Protein AF-A0A5B1BFL7-F1 (afdb_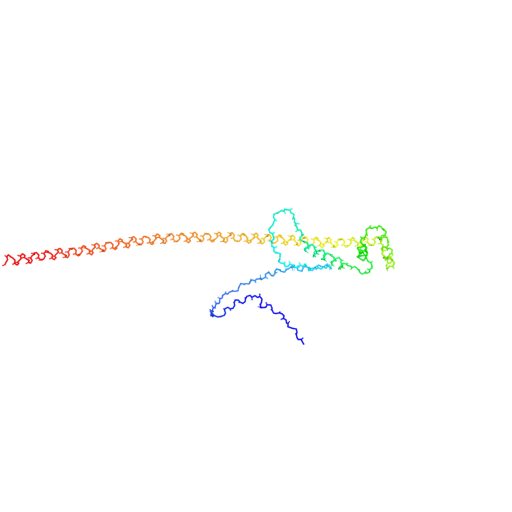monomer)

Sequence (240 aa):
MGKEKFNWKGLFINDENDNEDTSKEVVPKKTTENTTSFPKTKVTSKFPTSAPITSKANIPTSTGNKLHVSSNVLNTIIEMYEAGFESLNQPGYDFYEFFKAIKAVGSNEPTVYKMALTMAQSVDSKVTKSALLSQADYYIKEIEKVHKQYSKQGNSKKISIEESQKNSKQNLITEISALEKQLMEIQNQISLKKNELHSLDTNISSELSEIEQKIAANDTARSKILETIVTVVNGIKNNL

Solvent-accessible surface area (backbone atoms only — not comparable to full-atom values): 14886 Å² total; per-residue (Å²): 138,83,83,85,76,88,72,75,80,79,78,54,86,80,85,72,84,81,84,87,84,88,85,83,91,84,82,92,76,88,76,81,78,79,73,90,63,82,81,84,74,93,66,99,58,67,44,78,82,74,77,86,83,77,76,88,78,85,83,78,89,77,91,69,101,62,91,77,78,52,66,68,62,50,51,54,50,50,52,51,52,52,55,22,56,59,49,64,59,65,94,72,88,46,40,63,60,53,47,51,57,44,60,72,70,68,57,90,50,72,65,55,58,52,51,52,48,55,54,44,31,74,77,38,76,81,53,39,74,69,53,37,50,56,42,44,53,51,53,52,50,53,53,52,51,51,49,53,49,52,52,50,52,51,50,52,51,50,51,53,51,54,51,52,50,50,52,52,52,52,51,51,54,51,52,50,56,52,51,54,51,52,50,52,52,51,52,50,52,53,52,52,52,52,53,52,51,53,52,48,54,53,50,52,53,50,55,50,52,53,50,52,50,52,51,55,50,49,55,52,52,52,49,54,50,51,52,50,49,52,51,53,54,51,51,48,73,75,76,111

Radius of gyration: 46.82 Å; Cα contacts (8 Å, |Δi|>4): 58; chains: 1; bounding box: 100×48×146 Å

Structure (mmCIF, N/CA/C/O backbone):
data_AF-A0A5B1BFL7-F1
#
_entry.id   AF-A0A5B1BFL7-F1
#
loop_
_atom_site.group_PDB
_atom_site.id
_atom_site.type_symbol
_atom_site.label_atom_id
_atom_site.label_alt_id
_atom_site.label_comp_id
_atom_site.label_asym_id
_atom_site.label_entity_id
_atom_site.label_seq_id
_atom_site.pdbx_PDB_ins_code
_atom_site.Cartn_x
_atom_site.Cartn_y
_atom_site.Cartn_z
_atom_site.occupancy
_atom_site.B_iso_or_equiv
_atom_site.auth_seq_id
_atom_site.auth_comp_id
_atom_site.auth_asym_id
_atom_site.auth_atom_id
_atom_site.pdbx_PDB_model_num
ATOM 1 N N . MET A 1 1 ? -5.080 -39.667 -25.333 1.00 41.22 1 MET A N 1
ATOM 2 C CA . MET A 1 1 ? -4.530 -39.096 -24.084 1.00 41.22 1 MET A CA 1
ATOM 3 C C . MET A 1 1 ? -5.073 -37.683 -23.923 1.00 41.22 1 MET A C 1
ATOM 5 O O . MET A 1 1 ? -4.662 -36.790 -24.654 1.00 41.22 1 MET A O 1
ATOM 9 N N . GLY A 1 2 ? -6.097 -37.523 -23.082 1.00 42.41 2 GLY A N 1
ATOM 10 C CA . GLY A 1 2 ? -6.770 -36.245 -22.835 1.00 42.41 2 GLY A CA 1
ATOM 11 C C . GLY A 1 2 ? -5.973 -35.378 -21.862 1.00 42.41 2 GLY A C 1
ATOM 12 O O . GLY A 1 2 ? -5.385 -35.890 -20.917 1.00 42.41 2 GLY A O 1
ATOM 13 N N . LYS A 1 3 ? -5.927 -34.072 -22.131 1.00 46.44 3 LYS A N 1
ATOM 14 C CA . LYS A 1 3 ? -5.277 -33.067 -21.284 1.00 46.44 3 LYS A CA 1
ATOM 15 C C . LYS A 1 3 ? -6.195 -32.748 -20.105 1.00 46.44 3 LYS A C 1
ATOM 17 O O . LYS A 1 3 ? -7.215 -32.085 -20.296 1.00 46.44 3 LYS A O 1
ATOM 22 N N . GLU A 1 4 ? -5.838 -33.200 -18.911 1.00 53.91 4 GLU A N 1
ATOM 23 C CA . GLU A 1 4 ? -6.486 -32.747 -17.683 1.00 53.91 4 GLU A CA 1
ATOM 24 C C . GLU A 1 4 ? -6.121 -31.280 -17.426 1.00 53.91 4 GLU A C 1
ATOM 26 O O . GLU A 1 4 ? -4.954 -30.884 -17.431 1.00 53.91 4 GLU A O 1
ATOM 31 N N . LYS A 1 5 ? -7.152 -30.443 -17.281 1.00 55.34 5 LYS A N 1
ATOM 32 C CA . LYS A 1 5 ? -7.024 -29.025 -16.949 1.00 55.34 5 LYS A CA 1
ATOM 33 C C . LYS A 1 5 ? -6.903 -28.909 -15.433 1.00 55.34 5 LYS A C 1
ATOM 35 O O . LYS A 1 5 ? -7.810 -29.307 -14.710 1.00 55.34 5 LYS A O 1
ATOM 40 N N . PHE A 1 6 ? -5.791 -28.345 -14.978 1.00 53.72 6 PHE A N 1
ATOM 41 C CA . PHE A 1 6 ? -5.523 -28.056 -13.573 1.00 53.72 6 PHE A CA 1
ATOM 42 C C . PHE A 1 6 ? -6.634 -27.169 -12.971 1.00 53.72 6 PHE A C 1
ATOM 44 O O . PHE A 1 6 ? -6.915 -26.085 -13.489 1.00 53.72 6 PHE A O 1
ATOM 51 N N . ASN A 1 7 ? -7.289 -27.648 -11.907 1.00 57.38 7 ASN A N 1
ATOM 52 C CA . ASN A 1 7 ? -8.429 -27.004 -11.250 1.00 57.38 7 ASN A CA 1
ATOM 53 C C . ASN A 1 7 ? -7.963 -26.180 -10.037 1.00 57.38 7 ASN A C 1
ATOM 55 O O . ASN A 1 7 ? -7.448 -26.724 -9.066 1.00 57.38 7 ASN A O 1
ATOM 59 N N . TRP A 1 8 ? -8.176 -24.863 -10.088 1.00 43.78 8 TRP A N 1
ATOM 60 C CA . TRP A 1 8 ? -7.731 -23.904 -9.069 1.00 43.78 8 TRP A CA 1
ATOM 61 C C . TRP A 1 8 ? -8.662 -23.821 -7.846 1.00 43.78 8 TRP A C 1
ATOM 63 O O . TRP A 1 8 ? -8.318 -23.155 -6.873 1.00 43.78 8 TRP A O 1
ATOM 73 N N . LYS A 1 9 ? -9.821 -24.497 -7.858 1.00 52.00 9 LYS A N 1
ATOM 74 C CA . LYS A 1 9 ? -10.756 -24.501 -6.716 1.00 52.00 9 LYS A CA 1
ATOM 75 C C . LYS A 1 9 ? -10.273 -25.309 -5.505 1.00 52.00 9 LYS A C 1
ATOM 77 O O . LYS A 1 9 ? -10.813 -25.117 -4.432 1.00 52.00 9 LYS A O 1
ATOM 82 N N . GLY A 1 10 ? -9.256 -26.161 -5.650 1.00 49.72 10 GLY A N 1
ATOM 83 C CA . GLY A 1 10 ? -8.722 -26.980 -4.549 1.00 49.72 10 GLY A CA 1
ATOM 84 C C . GLY A 1 10 ? -7.569 -26.351 -3.755 1.00 49.72 10 GLY A C 1
ATOM 85 O O . GLY A 1 10 ? -6.944 -27.046 -2.963 1.00 49.72 10 GLY A O 1
ATOM 86 N N . LEU A 1 11 ? -7.226 -25.081 -4.005 1.00 49.06 11 LEU A N 1
ATOM 87 C CA . LEU A 1 11 ? -6.058 -24.406 -3.406 1.00 49.06 11 LEU A CA 1
ATOM 88 C C . LEU A 1 11 ? -6.409 -23.301 -2.402 1.00 49.06 11 LEU A C 1
ATOM 90 O O . LEU A 1 11 ? -5.513 -22.648 -1.869 1.00 49.06 11 LEU A O 1
ATOM 94 N N . PHE A 1 12 ? -7.694 -23.114 -2.121 1.00 46.03 12 PHE A N 1
ATOM 95 C CA . PHE A 1 12 ? -8.155 -22.301 -1.007 1.00 46.03 12 PHE A CA 1
ATOM 96 C C . PHE A 1 12 ? -8.862 -23.222 -0.028 1.00 46.03 12 PHE A C 1
ATOM 98 O O . PHE A 1 12 ? -9.556 -24.145 -0.442 1.00 46.03 12 PHE A O 1
ATOM 105 N N . ILE A 1 13 ? -8.595 -22.997 1.254 1.00 43.12 13 ILE A N 1
ATOM 106 C CA . ILE A 1 13 ? -9.189 -23.705 2.382 1.00 43.12 13 ILE A CA 1
ATOM 107 C C . ILE A 1 13 ? -10.698 -23.812 2.142 1.00 43.12 13 ILE A C 1
ATOM 109 O O . ILE A 1 13 ? -11.398 -22.801 2.117 1.00 43.12 13 ILE A O 1
ATOM 113 N N . ASN A 1 14 ? -11.169 -25.041 1.928 1.00 39.16 14 ASN A N 1
ATOM 114 C CA . ASN A 1 14 ? -12.547 -25.395 2.214 1.00 39.16 14 ASN A CA 1
ATOM 115 C C . ASN A 1 14 ? -12.666 -25.284 3.740 1.00 39.16 14 ASN A C 1
ATOM 117 O O . ASN A 1 14 ? -12.307 -26.217 4.452 1.00 39.16 14 ASN A O 1
ATOM 121 N N . ASP A 1 15 ? -13.131 -24.142 4.236 1.00 44.16 15 ASP A N 1
ATOM 122 C CA . ASP A 1 15 ? -13.958 -24.148 5.439 1.00 44.16 15 ASP A CA 1
ATOM 123 C C . ASP A 1 15 ? -15.378 -24.483 4.959 1.00 44.16 15 ASP A C 1
ATOM 125 O O . ASP A 1 15 ? -16.251 -23.626 4.878 1.00 44.16 15 ASP A O 1
ATOM 129 N N . GLU A 1 16 ? -15.582 -25.739 4.557 1.00 34.69 16 GLU A N 1
ATOM 130 C CA . GLU A 1 16 ? -16.910 -26.353 4.495 1.00 34.69 16 GLU A CA 1
ATOM 131 C C . GLU A 1 16 ? -17.047 -27.220 5.749 1.00 34.69 16 GLU A C 1
ATOM 133 O O . GLU A 1 16 ? -16.738 -28.410 5.762 1.00 34.69 16 GLU A O 1
ATOM 138 N N . ASN A 1 17 ? -17.487 -26.572 6.828 1.00 32.28 17 ASN A N 1
ATOM 139 C CA . ASN A 1 17 ? -18.547 -27.142 7.647 1.00 32.28 17 ASN A CA 1
ATOM 140 C C . ASN A 1 17 ? -19.872 -26.733 6.977 1.00 32.28 17 ASN A C 1
ATOM 142 O O . ASN A 1 17 ? -20.386 -25.647 7.228 1.00 32.28 17 ASN A O 1
ATOM 146 N N . ASP A 1 18 ? -20.391 -27.597 6.112 1.00 35.50 18 ASP A N 1
ATOM 147 C CA . ASP A 1 18 ? -21.818 -27.688 5.770 1.00 35.50 18 ASP A CA 1
ATOM 148 C C . ASP A 1 18 ? -22.495 -28.478 6.915 1.00 35.50 18 ASP A C 1
ATOM 150 O O . ASP A 1 18 ? -21.914 -29.456 7.383 1.00 35.50 18 ASP A O 1
ATOM 154 N N . ASN A 1 19 ? -23.668 -28.203 7.491 1.00 31.50 19 ASN A N 1
ATOM 155 C CA . ASN A 1 19 ? -24.891 -27.440 7.202 1.00 31.50 19 ASN A CA 1
ATOM 156 C C . ASN A 1 19 ? -25.466 -26.999 8.591 1.00 31.50 19 ASN A C 1
ATOM 158 O O . ASN A 1 19 ? -25.043 -27.543 9.608 1.00 31.50 19 ASN A O 1
ATOM 162 N N . GLU A 1 20 ? -26.369 -26.032 8.787 1.00 29.91 20 GLU A N 1
ATOM 163 C CA . GLU A 1 20 ? -27.725 -25.890 8.236 1.00 29.91 20 GLU A CA 1
ATOM 164 C C . GLU A 1 20 ? -28.282 -24.456 8.419 1.00 29.91 20 GLU A C 1
ATOM 166 O O . GLU A 1 20 ? -27.921 -23.721 9.336 1.00 29.91 20 GLU A O 1
ATOM 171 N N . ASP A 1 21 ? -29.265 -24.165 7.564 1.00 30.33 21 ASP A N 1
ATOM 172 C CA . ASP A 1 21 ? -30.471 -23.363 7.802 1.00 30.33 21 ASP A CA 1
ATOM 173 C C . ASP A 1 21 ? -30.498 -21.822 7.675 1.00 30.33 21 ASP A C 1
ATOM 175 O O . ASP A 1 21 ? -30.320 -21.048 8.606 1.00 30.33 21 ASP A O 1
ATOM 179 N N . THR A 1 22 ? -30.988 -21.437 6.489 1.00 29.47 22 THR A N 1
ATOM 180 C CA . THR A 1 22 ? -32.182 -20.612 6.212 1.00 29.47 22 THR A CA 1
ATOM 181 C C . THR A 1 22 ? -32.252 -19.113 6.565 1.00 29.47 22 THR A C 1
ATOM 183 O O . THR A 1 22 ? -32.151 -18.670 7.700 1.00 29.47 22 THR A O 1
ATOM 186 N N . SER A 1 23 ? -32.713 -18.384 5.535 1.00 31.97 23 SER A N 1
ATOM 187 C CA . SER A 1 23 ? -33.681 -17.271 5.572 1.00 31.97 23 SER A CA 1
ATOM 188 C C . SER A 1 23 ? -33.194 -15.811 5.497 1.00 31.97 23 SER A C 1
ATOM 190 O O . SER A 1 23 ? -32.793 -15.204 6.479 1.00 31.97 23 SER A O 1
ATOM 192 N N . LYS A 1 24 ? -33.526 -15.233 4.327 1.00 31.00 24 LYS A N 1
ATOM 193 C CA . LYS A 1 24 ? -34.177 -13.924 4.081 1.00 31.00 24 LYS A CA 1
ATOM 194 C C . LYS A 1 24 ? -33.340 -12.628 4.054 1.00 31.00 24 LYS A C 1
ATOM 196 O O . LYS A 1 24 ? -33.025 -12.038 5.072 1.00 31.00 24 LYS A O 1
ATOM 201 N N . GLU A 1 25 ? -33.203 -12.153 2.808 1.00 33.47 25 GLU A N 1
ATOM 202 C CA . GLU A 1 25 ? -33.638 -10.840 2.284 1.00 33.47 25 GLU A CA 1
ATOM 203 C C . GLU A 1 25 ? -32.889 -9.549 2.692 1.00 33.47 25 GLU A C 1
ATOM 205 O O . GLU A 1 25 ? -32.653 -9.287 3.864 1.00 33.47 25 GLU A O 1
ATOM 210 N N . VAL A 1 26 ? -32.631 -8.709 1.664 1.00 31.58 26 VAL A N 1
ATOM 211 C CA . VAL A 1 26 ? -32.611 -7.221 1.616 1.00 31.58 26 VAL A CA 1
ATOM 212 C C . VAL A 1 26 ? -31.370 -6.616 0.896 1.00 31.58 26 VAL A C 1
ATOM 214 O O . VAL A 1 26 ? -30.283 -6.495 1.447 1.00 31.58 26 VAL A O 1
ATOM 217 N N . VAL A 1 27 ? -31.641 -6.120 -0.328 1.00 36.44 27 VAL A N 1
ATOM 218 C CA . VAL A 1 27 ? -31.126 -4.896 -1.012 1.00 36.44 27 VAL A CA 1
ATOM 219 C C . VAL A 1 27 ? -29.760 -4.913 -1.743 1.00 36.44 27 VAL A C 1
ATOM 221 O O . VAL A 1 27 ? -28.733 -5.285 -1.181 1.00 36.44 27 VAL A O 1
ATOM 224 N N . PRO A 1 28 ? -29.710 -4.434 -3.014 1.00 36.34 28 PRO A N 1
ATOM 225 C CA . PRO A 1 28 ? -28.526 -4.525 -3.861 1.00 36.34 28 PRO A CA 1
ATOM 226 C C . PRO A 1 28 ? -27.548 -3.375 -3.590 1.00 36.34 28 PRO A C 1
ATOM 228 O O . PRO A 1 28 ? -27.842 -2.209 -3.860 1.00 36.34 28 PRO A O 1
ATOM 231 N N . LYS A 1 29 ? -26.332 -3.700 -3.142 1.00 30.84 29 LYS A N 1
ATOM 232 C CA . LYS A 1 29 ? -25.193 -2.776 -3.179 1.00 30.84 29 LYS A CA 1
ATOM 233 C C . LYS A 1 29 ? -24.242 -3.218 -4.286 1.00 30.84 29 LYS A C 1
ATOM 235 O O . LYS A 1 29 ? -23.580 -4.246 -4.205 1.00 30.84 29 LYS A O 1
ATOM 240 N N . LYS A 1 30 ? -24.233 -2.432 -5.361 1.00 38.22 30 LYS A N 1
ATOM 241 C CA . LYS A 1 30 ? -23.360 -2.568 -6.527 1.00 38.22 30 LYS A CA 1
ATOM 242 C C . LYS A 1 30 ? -21.919 -2.263 -6.098 1.00 38.22 30 LYS A C 1
ATOM 244 O O . LYS A 1 30 ? -21.511 -1.105 -6.089 1.00 38.22 30 LYS A O 1
ATOM 249 N N . THR A 1 31 ? -21.166 -3.288 -5.711 1.00 27.58 31 THR A N 1
ATOM 250 C CA . THR A 1 31 ? -19.717 -3.188 -5.508 1.00 27.58 31 THR A CA 1
ATOM 251 C C . THR A 1 31 ? -19.046 -3.417 -6.853 1.00 27.58 31 THR A C 1
ATOM 253 O O . THR A 1 31 ? -18.915 -4.541 -7.325 1.00 27.58 31 THR A O 1
ATOM 256 N N . THR A 1 32 ? -18.672 -2.322 -7.507 1.00 35.31 32 THR A N 1
ATOM 257 C CA . THR A 1 32 ? -17.757 -2.345 -8.646 1.00 35.31 32 THR A CA 1
ATOM 258 C C . THR A 1 32 ? -16.397 -2.799 -8.126 1.00 35.31 32 THR A C 1
ATOM 260 O O . THR A 1 32 ? -15.678 -2.029 -7.488 1.00 35.31 32 THR A O 1
ATOM 263 N N . GLU A 1 33 ? -16.063 -4.065 -8.358 1.00 32.22 33 GLU A N 1
ATOM 264 C CA . GLU A 1 33 ? -14.715 -4.591 -8.188 1.00 32.22 33 GLU A CA 1
ATOM 265 C C . GLU A 1 33 ? -13.776 -3.825 -9.126 1.00 32.22 33 GLU A C 1
ATOM 267 O O . GLU A 1 33 ? -1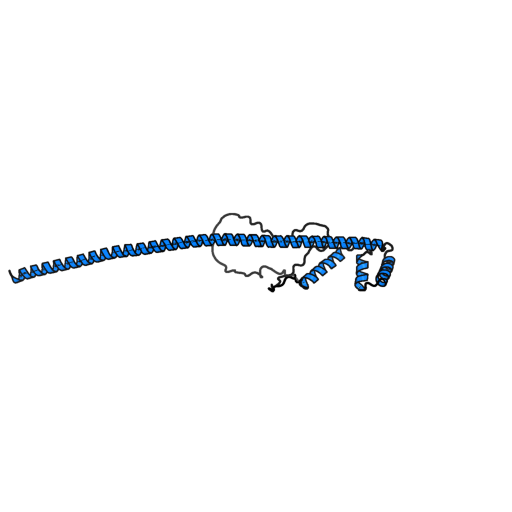3.731 -4.054 -10.335 1.00 32.22 33 GLU A O 1
ATOM 272 N N . ASN A 1 34 ? -13.026 -2.875 -8.570 1.00 35.12 34 ASN A N 1
ATOM 273 C CA . ASN A 1 34 ? -11.877 -2.300 -9.251 1.00 35.12 34 ASN A CA 1
ATOM 274 C C . ASN A 1 34 ? -10.775 -3.359 -9.272 1.00 35.12 34 ASN A C 1
ATOM 276 O O . ASN A 1 34 ? -9.917 -3.421 -8.392 1.00 35.12 34 ASN A O 1
ATOM 280 N N . THR A 1 35 ? -10.812 -4.195 -10.305 1.00 32.62 35 THR A N 1
ATOM 281 C CA . THR A 1 35 ? -9.701 -5.043 -10.715 1.00 32.62 35 THR A CA 1
ATOM 282 C C . THR A 1 35 ? -8.461 -4.167 -10.882 1.00 32.62 35 THR A C 1
ATOM 284 O O . THR A 1 35 ? -8.385 -3.336 -11.791 1.00 32.62 35 THR A O 1
ATOM 287 N N . THR A 1 36 ? -7.478 -4.341 -10.003 1.00 44.94 36 THR A N 1
ATOM 288 C CA . THR A 1 36 ? -6.142 -3.734 -10.061 1.00 44.94 36 THR A CA 1
ATOM 289 C C . THR A 1 36 ? -5.320 -4.362 -11.188 1.00 44.94 36 THR A C 1
ATOM 291 O O . THR A 1 36 ? -4.266 -4.955 -10.984 1.00 44.94 36 THR A O 1
ATOM 294 N N . SER A 1 37 ? -5.803 -4.227 -12.419 1.00 46.62 37 SER A N 1
ATOM 295 C CA . SER A 1 37 ? -5.038 -4.492 -13.632 1.00 46.62 37 SER A CA 1
ATOM 296 C C . SER A 1 37 ? -4.451 -3.189 -14.162 1.00 46.62 37 SER A C 1
ATOM 298 O O . SER A 1 37 ? -5.119 -2.155 -14.168 1.00 46.62 37 SER A O 1
ATOM 300 N N . PHE A 1 38 ? -3.208 -3.245 -14.637 1.00 38.22 38 PHE A N 1
ATOM 301 C CA . PHE A 1 38 ? -2.571 -2.137 -15.346 1.00 38.22 38 PHE A CA 1
ATOM 302 C C . PHE A 1 38 ? -3.454 -1.659 -16.517 1.00 38.22 38 PHE A C 1
ATOM 304 O O . PHE A 1 38 ? -3.903 -2.494 -17.310 1.00 38.22 38 PHE A O 1
ATOM 311 N N . PRO A 1 39 ? -3.693 -0.344 -16.680 1.00 36.59 39 PRO A N 1
ATOM 312 C CA . PRO A 1 39 ? -4.401 0.162 -17.846 1.00 36.59 39 PRO A CA 1
ATOM 313 C C . PRO A 1 39 ? -3.540 -0.048 -19.098 1.00 36.59 39 PRO A C 1
ATOM 315 O O . PRO A 1 39 ? -2.453 0.514 -19.228 1.00 36.59 39 PRO A O 1
ATOM 318 N N . LYS A 1 40 ? -4.037 -0.864 -20.035 1.00 39.31 40 LYS A N 1
ATOM 319 C CA . LYS A 1 40 ? -3.467 -1.015 -21.379 1.00 39.31 40 LYS A CA 1
ATOM 320 C C . LYS A 1 40 ? -3.778 0.240 -22.194 1.00 39.31 40 LYS A C 1
ATOM 322 O O . LYS A 1 40 ? -4.808 0.312 -22.860 1.00 39.31 40 LYS A O 1
ATOM 327 N N . THR A 1 41 ? -2.902 1.236 -22.167 1.00 36.41 41 THR A N 1
ATOM 328 C CA . THR A 1 41 ? -2.926 2.292 -23.183 1.00 36.41 41 THR A CA 1
ATOM 329 C C . THR A 1 41 ? -2.332 1.751 -24.483 1.00 36.41 41 THR A C 1
ATOM 331 O O . THR A 1 41 ? -1.186 1.310 -24.528 1.00 36.41 41 THR A O 1
ATOM 334 N N . LYS A 1 42 ? -3.131 1.770 -25.559 1.00 38.97 42 LYS A N 1
ATOM 335 C CA . LYS A 1 42 ? -2.664 1.528 -26.930 1.00 38.97 42 LYS A CA 1
ATOM 336 C C . LYS A 1 42 ? -1.691 2.642 -27.318 1.00 38.97 42 LYS A C 1
ATOM 338 O O . LYS A 1 42 ? -2.109 3.736 -27.678 1.00 38.97 42 LYS A O 1
ATOM 343 N N . VAL A 1 43 ? -0.402 2.344 -27.276 1.00 39.00 43 VAL A N 1
ATOM 344 C CA . VAL A 1 43 ? 0.623 3.081 -28.015 1.00 39.00 43 VAL A CA 1
ATOM 345 C C . VAL A 1 43 ? 1.504 2.049 -28.697 1.00 39.00 43 VAL A C 1
ATOM 347 O O . VAL A 1 43 ? 1.969 1.107 -28.063 1.00 39.00 43 VAL A O 1
ATOM 350 N N . THR A 1 44 ? 1.674 2.213 -30.006 1.00 40.91 44 THR A N 1
ATOM 351 C CA . THR A 1 44 ? 2.484 1.389 -30.909 1.00 40.91 44 THR A CA 1
ATOM 352 C C . THR A 1 44 ? 3.971 1.555 -30.597 1.00 40.91 44 THR A C 1
ATOM 354 O O . THR A 1 44 ? 4.718 2.172 -31.350 1.00 40.91 44 THR A O 1
ATOM 357 N N . SER A 1 45 ? 4.392 1.052 -29.443 1.00 47.94 45 SER A N 1
ATOM 358 C CA . SER A 1 45 ? 5.788 0.769 -29.144 1.00 47.94 45 SER A CA 1
ATOM 359 C C . SER A 1 45 ? 5.997 -0.726 -29.364 1.00 47.94 45 SER A C 1
ATOM 361 O O . SER A 1 45 ? 5.235 -1.526 -28.825 1.00 47.94 45 SER A O 1
ATOM 363 N N . LYS A 1 46 ? 6.990 -1.108 -30.178 1.00 56.31 46 LYS A N 1
ATOM 364 C CA . LYS A 1 46 ? 7.353 -2.522 -30.389 1.00 56.31 46 LYS A CA 1
ATOM 365 C C . LYS A 1 46 ? 7.982 -3.157 -29.139 1.00 56.31 46 LYS A C 1
ATOM 367 O O . LYS A 1 46 ? 8.113 -4.374 -29.086 1.00 56.31 46 LYS A O 1
ATOM 372 N N . PHE A 1 47 ? 8.309 -2.347 -28.127 1.00 61.66 47 PHE A N 1
ATOM 373 C CA . PHE A 1 47 ? 8.852 -2.817 -26.858 1.00 61.66 47 PHE A CA 1
ATOM 374 C C . PHE A 1 47 ? 7.843 -3.713 -26.114 1.00 61.66 47 PHE A C 1
ATOM 376 O O . PHE A 1 47 ? 6.656 -3.366 -26.031 1.00 61.66 47 PHE A O 1
ATOM 383 N N . PRO A 1 48 ? 8.290 -4.833 -25.516 1.00 55.47 48 PRO A N 1
ATOM 384 C CA . PRO A 1 48 ? 7.419 -5.709 -24.745 1.00 55.47 48 PRO A CA 1
ATOM 385 C C . PRO A 1 48 ? 6.766 -4.936 -23.591 1.00 55.47 48 PRO A C 1
ATOM 387 O O . PRO A 1 48 ? 7.429 -4.308 -22.769 1.00 55.47 48 PRO A O 1
ATOM 390 N N . THR A 1 49 ? 5.431 -4.961 -23.554 1.00 51.25 49 THR A N 1
ATOM 391 C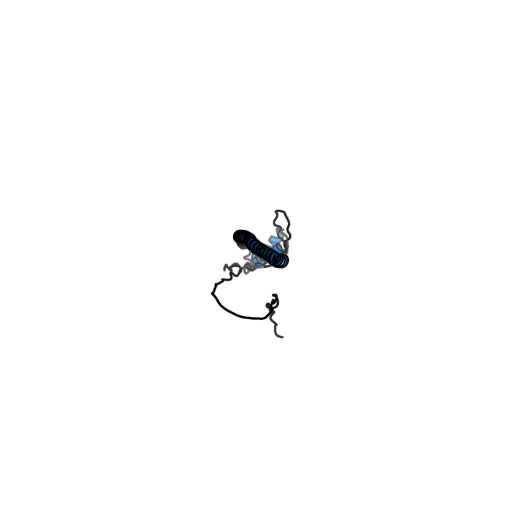 CA . THR A 1 49 ? 4.609 -4.237 -22.564 1.00 51.25 49 THR A CA 1
ATOM 392 C C . THR A 1 49 ? 4.361 -5.052 -21.289 1.00 51.25 49 THR A C 1
ATOM 394 O O . THR A 1 49 ? 3.706 -4.581 -20.360 1.00 51.25 49 THR A O 1
ATOM 397 N N . SER A 1 50 ? 4.839 -6.295 -21.231 1.00 47.06 50 SER A N 1
ATOM 398 C CA . SER A 1 50 ? 4.725 -7.152 -20.055 1.00 47.06 50 SER A CA 1
ATOM 399 C C . SER A 1 50 ? 5.905 -6.908 -19.124 1.00 47.06 50 SER A C 1
ATOM 401 O O . SER A 1 50 ? 6.977 -7.484 -19.301 1.00 47.06 50 SER A O 1
ATOM 403 N N . ALA A 1 51 ? 5.691 -6.060 -18.119 1.00 45.62 51 ALA A N 1
ATOM 404 C CA . ALA A 1 51 ? 6.563 -6.019 -16.958 1.00 45.62 51 ALA A CA 1
ATOM 405 C C . ALA A 1 51 ? 6.584 -7.415 -16.290 1.00 45.62 51 ALA A C 1
ATOM 407 O O . ALA A 1 51 ? 5.519 -8.007 -16.086 1.00 45.62 51 ALA A O 1
ATOM 408 N N . PRO A 1 52 ? 7.758 -7.957 -15.948 1.00 39.91 52 PRO A N 1
ATOM 409 C CA . PRO A 1 52 ? 7.873 -9.217 -15.228 1.00 39.91 52 PRO A CA 1
ATOM 410 C C . PRO A 1 52 ? 7.371 -9.044 -13.792 1.00 39.91 52 PRO A C 1
ATOM 412 O O . PRO A 1 52 ? 7.898 -8.268 -12.996 1.00 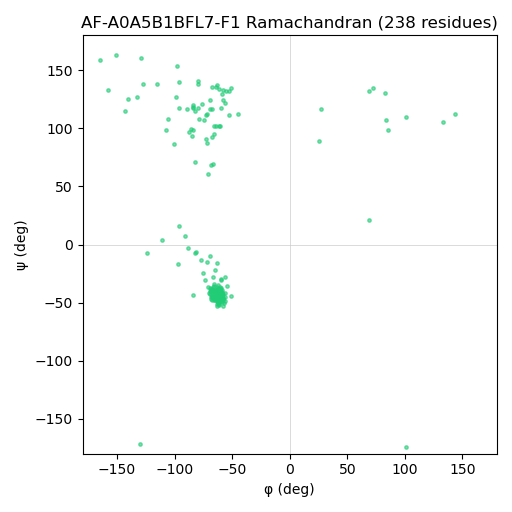39.91 52 PRO A O 1
ATOM 415 N N . ILE A 1 53 ? 6.304 -9.775 -13.487 1.00 49.12 53 ILE A N 1
ATOM 416 C CA . ILE A 1 53 ? 5.736 -9.924 -12.152 1.00 49.12 53 ILE A CA 1
ATOM 417 C C . ILE A 1 53 ? 6.542 -11.030 -11.467 1.00 49.12 53 ILE A C 1
ATOM 419 O O . ILE A 1 53 ? 6.279 -12.208 -11.693 1.00 49.12 53 ILE A O 1
ATOM 423 N N . THR A 1 54 ? 7.517 -10.683 -10.631 1.00 37.41 54 THR A N 1
ATOM 424 C CA . THR A 1 54 ? 8.152 -11.648 -9.723 1.00 37.41 54 THR A CA 1
ATOM 425 C C . THR A 1 54 ? 7.706 -11.388 -8.286 1.00 37.41 54 THR A C 1
ATOM 427 O O . THR A 1 54 ? 8.138 -10.467 -7.602 1.00 37.41 54 THR A O 1
ATOM 430 N N . SER A 1 55 ? 6.725 -12.202 -7.888 1.00 41.06 55 SER A N 1
ATOM 431 C CA . SER A 1 55 ? 6.638 -12.941 -6.621 1.00 41.06 55 SER A CA 1
ATOM 432 C C . SER A 1 55 ? 7.364 -12.383 -5.384 1.00 41.06 55 SER A C 1
ATOM 434 O O . SER A 1 55 ? 8.588 -12.400 -5.317 1.00 41.06 55 SER A O 1
ATOM 436 N N . LYS A 1 56 ? 6.558 -12.044 -4.363 1.00 44.00 56 LYS A N 1
ATOM 437 C CA . LYS A 1 56 ? 6.835 -12.110 -2.910 1.00 44.00 56 LYS A CA 1
ATOM 438 C C . LYS A 1 56 ? 8.323 -12.023 -2.516 1.00 44.00 56 LYS A C 1
ATOM 440 O O . LYS A 1 56 ? 8.975 -13.043 -2.312 1.00 44.00 56 LYS A O 1
ATOM 445 N N . ALA A 1 57 ? 8.825 -10.807 -2.316 1.00 36.94 57 ALA A N 1
ATOM 446 C CA . ALA A 1 57 ? 10.071 -10.593 -1.587 1.00 36.94 57 ALA A CA 1
ATOM 447 C C . ALA A 1 57 ? 9.785 -10.557 -0.075 1.00 36.94 57 ALA A C 1
ATOM 449 O O . ALA A 1 57 ? 9.059 -9.684 0.403 1.00 36.94 57 ALA A O 1
ATOM 450 N N . ASN A 1 58 ? 10.361 -11.509 0.667 1.00 44.19 58 ASN A N 1
ATOM 451 C CA . ASN A 1 58 ? 10.550 -11.391 2.112 1.00 44.19 58 ASN A CA 1
ATOM 452 C C . ASN A 1 58 ? 11.327 -10.102 2.402 1.00 44.19 58 ASN A C 1
ATOM 454 O O . ASN A 1 58 ? 12.340 -9.834 1.760 1.00 44.19 58 ASN A O 1
ATOM 458 N N . ILE A 1 59 ? 10.838 -9.316 3.357 1.00 40.41 59 ILE A N 1
ATOM 459 C CA . ILE A 1 59 ? 11.389 -8.021 3.759 1.00 40.41 59 ILE A CA 1
ATOM 460 C C . ILE A 1 59 ? 12.596 -8.266 4.680 1.00 40.41 59 ILE A C 1
ATOM 462 O O . ILE A 1 59 ? 12.389 -8.782 5.778 1.00 40.41 59 ILE A O 1
ATOM 466 N N . PRO A 1 60 ? 13.833 -7.863 4.332 1.00 44.97 60 PRO A N 1
ATOM 467 C CA . PRO A 1 60 ? 14.851 -7.603 5.329 1.00 44.97 60 PRO A CA 1
ATOM 468 C C . PRO A 1 60 ? 14.738 -6.133 5.742 1.00 44.97 60 PRO A C 1
ATOM 470 O O . PRO A 1 60 ? 14.937 -5.215 4.945 1.00 44.97 60 PRO A O 1
ATOM 473 N N . THR A 1 61 ? 14.416 -5.901 7.008 1.00 47.66 61 THR A N 1
ATOM 474 C CA . THR A 1 61 ? 14.674 -4.630 7.684 1.00 47.66 61 THR A CA 1
ATOM 475 C C . THR A 1 61 ? 16.174 -4.348 7.659 1.00 47.66 61 THR A C 1
ATOM 477 O O . THR A 1 61 ? 16.932 -5.106 8.261 1.00 47.66 61 THR A O 1
ATOM 480 N N . SER A 1 62 ? 16.619 -3.265 7.018 1.00 42.88 62 SER A N 1
ATOM 481 C CA . SER A 1 62 ? 17.882 -2.635 7.409 1.00 42.88 62 SER A CA 1
ATOM 482 C C . SER A 1 62 ? 17.994 -1.176 6.978 1.00 42.88 62 SER A C 1
ATOM 484 O O . SER A 1 62 ? 17.715 -0.783 5.847 1.00 42.88 62 SER A O 1
ATOM 486 N N . THR A 1 63 ? 18.424 -0.411 7.965 1.00 47.44 63 THR A N 1
ATOM 487 C CA . THR A 1 63 ? 18.803 0.989 8.052 1.00 47.44 63 THR A CA 1
ATOM 488 C C . THR A 1 63 ? 19.963 1.326 7.102 1.00 47.44 63 THR A C 1
ATOM 490 O O . THR A 1 63 ? 21.002 0.674 7.146 1.00 47.44 63 THR A O 1
ATOM 493 N N . GLY A 1 64 ? 19.833 2.382 6.287 1.00 43.59 64 GLY A N 1
ATOM 494 C CA . GLY A 1 64 ? 20.957 2.970 5.539 1.00 43.59 64 GLY A CA 1
ATOM 495 C C . GLY A 1 64 ? 20.589 3.473 4.140 1.00 43.59 64 GLY A C 1
ATOM 496 O O . GLY A 1 64 ? 20.300 2.690 3.244 1.00 43.59 64 GLY A O 1
ATOM 497 N N . ASN A 1 65 ? 20.626 4.795 3.942 1.00 52.31 65 ASN A N 1
ATOM 498 C CA . ASN A 1 65 ? 20.218 5.524 2.730 1.00 52.31 65 ASN A CA 1
ATOM 499 C C . ASN A 1 65 ? 21.100 5.270 1.482 1.00 52.31 65 ASN A C 1
ATOM 501 O O . ASN A 1 65 ? 21.768 6.175 0.984 1.00 52.31 65 ASN A O 1
ATOM 505 N N . LYS A 1 66 ? 21.046 4.068 0.905 1.00 47.53 66 LYS A N 1
ATOM 506 C CA . LYS A 1 66 ? 21.272 3.843 -0.532 1.00 47.53 66 LYS A CA 1
ATOM 507 C C . LYS A 1 66 ? 20.283 2.790 -1.010 1.00 47.53 66 LYS A C 1
ATOM 509 O O . LYS A 1 66 ? 20.219 1.704 -0.446 1.00 47.53 66 LYS A O 1
ATOM 514 N N . LEU A 1 67 ? 19.509 3.121 -2.044 1.00 60.81 67 LEU A N 1
ATOM 515 C CA . LEU A 1 67 ? 18.586 2.181 -2.676 1.00 60.81 67 LEU A CA 1
ATOM 516 C C . LEU A 1 67 ? 19.413 1.014 -3.241 1.00 60.81 67 LEU A C 1
ATOM 518 O O . LEU A 1 67 ? 20.087 1.162 -4.260 1.00 60.81 67 LEU A O 1
ATOM 522 N N . HIS A 1 68 ? 19.422 -0.122 -2.548 1.00 72.06 68 HIS A N 1
ATOM 523 C CA . HIS A 1 68 ? 20.079 -1.322 -3.043 1.00 72.06 68 HIS A CA 1
ATOM 524 C C . HIS A 1 68 ? 19.212 -1.911 -4.157 1.00 72.06 68 HIS A C 1
ATOM 526 O O . HIS A 1 68 ? 18.127 -2.437 -3.905 1.00 72.06 68 HIS A O 1
ATOM 532 N N . VAL A 1 69 ? 19.667 -1.782 -5.403 1.00 80.00 69 VAL A N 1
ATOM 533 C CA . VAL A 1 69 ? 19.014 -2.433 -6.540 1.00 80.00 69 VAL A CA 1
ATOM 534 C C . VAL A 1 69 ? 19.334 -3.918 -6.446 1.00 80.00 69 VAL A C 1
ATOM 536 O O . VAL A 1 69 ? 20.482 -4.320 -6.610 1.00 80.00 69 VAL A O 1
ATOM 539 N N . SER A 1 70 ? 18.329 -4.743 -6.155 1.00 88.69 70 SER A N 1
ATOM 540 C CA . SER A 1 70 ? 18.522 -6.192 -6.106 1.00 88.69 70 SER A CA 1
ATOM 541 C C . SER A 1 70 ? 18.971 -6.714 -7.471 1.00 88.69 70 SER A C 1
ATOM 543 O O . SER A 1 70 ? 18.342 -6.385 -8.482 1.00 88.69 70 SER A O 1
ATOM 545 N N . SER A 1 71 ? 19.989 -7.575 -7.490 1.00 87.00 71 SER A N 1
ATOM 546 C CA . SER A 1 71 ? 20.565 -8.135 -8.719 1.00 87.00 71 SER A CA 1
ATOM 547 C C . SER A 1 71 ? 19.525 -8.812 -9.616 1.00 87.00 71 SER A C 1
ATOM 549 O O . SER A 1 71 ? 19.577 -8.661 -10.829 1.00 87.00 71 SER A O 1
ATOM 551 N N . ASN A 1 72 ? 18.523 -9.479 -9.030 1.00 87.62 72 ASN A N 1
ATOM 552 C CA . ASN A 1 72 ? 17.443 -10.116 -9.790 1.00 87.62 72 ASN A CA 1
ATOM 553 C C . ASN A 1 72 ? 16.608 -9.090 -10.566 1.00 87.62 72 ASN A C 1
ATOM 555 O O . ASN A 1 72 ? 16.407 -9.244 -11.764 1.00 87.62 72 ASN A O 1
ATOM 559 N N . VAL A 1 73 ? 16.170 -8.014 -9.904 1.00 86.25 73 VAL A N 1
ATOM 560 C CA . VAL A 1 73 ? 15.407 -6.937 -10.558 1.00 86.25 73 VAL A CA 1
ATOM 561 C C . VAL A 1 73 ? 16.248 -6.255 -11.634 1.00 86.25 73 VAL A C 1
ATOM 563 O O . VAL A 1 73 ? 15.729 -5.960 -12.706 1.00 86.25 73 VAL A O 1
ATOM 566 N N . LEU A 1 74 ? 17.543 -6.041 -11.383 1.00 89.56 74 LEU A N 1
ATOM 567 C CA . LEU A 1 74 ? 18.444 -5.462 -12.378 1.00 89.56 74 LEU A CA 1
ATOM 568 C C . LEU A 1 74 ? 18.552 -6.345 -13.626 1.00 89.56 74 LEU A C 1
ATOM 570 O O . LEU A 1 74 ? 18.337 -5.842 -14.724 1.00 89.56 74 LEU A O 1
ATOM 574 N N . ASN A 1 75 ? 18.829 -7.641 -13.465 1.00 90.31 75 ASN A N 1
ATOM 575 C CA . ASN A 1 75 ? 18.959 -8.578 -14.585 1.00 90.31 75 ASN A CA 1
ATOM 576 C C . ASN A 1 75 ? 17.678 -8.633 -15.413 1.00 90.31 75 ASN A C 1
ATOM 578 O O . ASN A 1 75 ? 17.709 -8.498 -16.629 1.00 90.31 75 ASN A O 1
ATOM 582 N N . THR A 1 76 ? 16.538 -8.720 -14.742 1.00 88.44 76 THR A N 1
ATOM 583 C CA . THR A 1 76 ? 15.234 -8.725 -15.392 1.00 88.44 76 THR A CA 1
ATOM 584 C C . THR A 1 76 ? 14.943 -7.424 -16.157 1.00 88.44 76 THR A C 1
ATOM 586 O O . THR A 1 76 ? 14.365 -7.449 -17.244 1.00 88.44 76 THR A O 1
ATOM 589 N N . ILE A 1 77 ? 15.346 -6.266 -15.623 1.00 88.50 77 ILE A N 1
ATOM 590 C CA . ILE A 1 77 ? 15.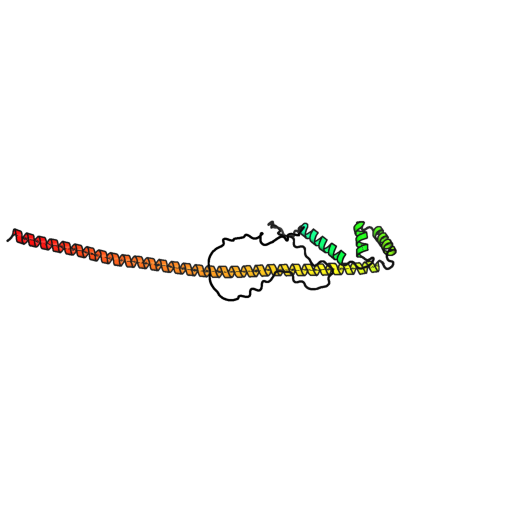219 -4.987 -16.334 1.00 88.50 77 ILE A CA 1
ATOM 591 C C . ILE A 1 77 ? 16.174 -4.940 -17.535 1.00 88.50 77 ILE A C 1
ATOM 593 O O . ILE A 1 77 ? 15.774 -4.463 -18.595 1.00 88.50 77 ILE A O 1
ATOM 597 N N . ILE A 1 78 ? 17.404 -5.445 -17.399 1.00 90.25 78 ILE A N 1
ATOM 598 C CA . ILE A 1 78 ? 18.364 -5.547 -18.508 1.00 90.25 78 ILE A CA 1
ATOM 599 C C . ILE A 1 78 ? 17.777 -6.408 -19.630 1.00 90.25 78 ILE A C 1
ATOM 601 O O . ILE A 1 78 ? 17.714 -5.940 -20.762 1.00 90.25 78 ILE A O 1
ATOM 605 N N . GLU A 1 79 ? 17.256 -7.595 -19.315 1.00 90.25 79 GLU A N 1
ATOM 606 C CA . GLU A 1 79 ? 16.597 -8.487 -20.280 1.00 90.25 79 GLU A CA 1
ATOM 607 C C . GLU A 1 79 ? 15.428 -7.793 -20.997 1.00 90.25 79 GLU A C 1
ATOM 609 O O . GLU A 1 79 ? 15.284 -7.903 -22.214 1.00 90.25 79 GLU A O 1
ATOM 614 N N . MET A 1 80 ? 14.618 -7.014 -20.271 1.00 88.69 80 MET A N 1
ATOM 615 C CA . MET A 1 80 ? 13.534 -6.222 -20.863 1.00 88.69 80 MET A CA 1
ATOM 616 C C . MET A 1 80 ? 14.061 -5.179 -21.862 1.00 88.69 80 MET A C 1
ATOM 618 O O . MET A 1 80 ? 13.476 -5.010 -22.935 1.00 88.69 80 MET A O 1
ATOM 622 N N . TYR A 1 81 ? 15.143 -4.467 -21.525 1.00 91.56 81 TYR A N 1
ATOM 623 C CA . TYR A 1 81 ? 15.754 -3.490 -22.431 1.00 91.56 81 TYR A CA 1
ATOM 624 C C . TYR A 1 81 ? 16.426 -4.155 -23.634 1.00 91.56 81 TYR A C 1
ATOM 626 O O . TYR A 1 81 ? 16.309 -3.627 -24.736 1.00 91.56 81 TYR A O 1
ATOM 634 N N . GLU A 1 82 ? 17.073 -5.308 -23.461 1.00 89.75 82 GLU A N 1
ATOM 635 C CA . GLU A 1 82 ? 17.679 -6.063 -24.564 1.00 89.75 82 GLU A CA 1
ATOM 636 C C . GLU A 1 82 ? 16.617 -6.603 -25.531 1.00 89.75 82 GLU A C 1
ATOM 638 O O . GLU A 1 82 ? 16.718 -6.370 -26.737 1.00 89.75 82 GLU A O 1
ATOM 643 N N . ALA A 1 83 ? 15.554 -7.228 -25.016 1.00 89.12 83 ALA A N 1
ATOM 644 C CA . ALA A 1 83 ? 14.444 -7.724 -25.830 1.00 89.12 83 ALA A CA 1
ATOM 645 C C . ALA A 1 83 ? 13.717 -6.587 -26.559 1.00 89.12 83 ALA A C 1
ATOM 647 O O . ALA A 1 83 ? 13.325 -6.708 -27.720 1.00 89.12 83 ALA A O 1
ATOM 648 N N . GLY A 1 84 ? 13.541 -5.448 -25.891 1.00 88.38 84 GLY A N 1
ATOM 649 C CA . GLY A 1 84 ? 12.943 -4.288 -26.524 1.00 88.38 84 GLY A CA 1
ATOM 650 C C . GLY A 1 84 ? 13.851 -3.637 -27.566 1.00 88.38 84 GLY A C 1
ATOM 651 O O . GLY A 1 84 ? 13.362 -3.232 -28.618 1.00 88.38 84 GLY A O 1
ATOM 652 N N . PHE A 1 85 ? 15.162 -3.594 -27.338 1.00 91.38 85 PHE A N 1
ATOM 653 C CA . PHE A 1 85 ? 16.120 -3.133 -28.338 1.00 91.38 85 PHE A CA 1
ATOM 654 C C . PHE A 1 85 ? 16.096 -4.026 -29.589 1.00 91.38 85 PHE A C 1
ATOM 656 O O . PHE A 1 85 ? 16.016 -3.507 -30.698 1.00 91.38 85 PHE A O 1
ATOM 663 N N . GLU A 1 86 ? 16.029 -5.351 -29.422 1.00 90.50 86 GLU A N 1
ATOM 664 C CA . GLU A 1 86 ? 15.841 -6.302 -30.528 1.00 90.50 86 GLU A CA 1
ATOM 665 C C . GLU A 1 86 ? 14.496 -6.124 -31.249 1.00 90.50 86 GLU A C 1
ATOM 667 O O . GLU A 1 86 ? 14.433 -6.175 -32.475 1.00 90.50 86 GLU A O 1
ATOM 672 N N . SER A 1 87 ? 13.415 -5.826 -30.524 1.00 90.06 87 SER A N 1
ATOM 673 C CA . SER A 1 87 ? 12.093 -5.594 -31.130 1.00 90.06 87 SER A CA 1
ATOM 674 C C . SER A 1 87 ? 12.027 -4.358 -32.042 1.00 90.06 87 SER A C 1
ATOM 676 O O . SER A 1 87 ? 11.140 -4.254 -32.896 1.00 90.06 87 SER A O 1
ATOM 678 N N . LEU A 1 88 ? 12.944 -3.403 -31.853 1.00 90.69 88 LEU A N 1
ATOM 679 C CA . LEU A 1 88 ? 13.038 -2.182 -32.651 1.00 90.69 88 LEU A CA 1
ATOM 680 C C . LEU A 1 88 ? 13.788 -2.391 -33.972 1.00 90.69 88 LEU A C 1
ATOM 682 O O . LEU A 1 88 ? 13.771 -1.469 -34.793 1.00 90.69 88 LEU A O 1
ATOM 686 N N . ASN A 1 89 ? 14.384 -3.575 -34.178 1.00 89.44 89 ASN A N 1
ATOM 687 C CA . ASN A 1 89 ? 15.167 -3.904 -35.363 1.00 89.44 89 ASN A CA 1
ATOM 688 C C . ASN A 1 89 ? 14.396 -3.588 -36.655 1.00 89.44 89 ASN A C 1
ATOM 690 O O . ASN A 1 89 ? 13.193 -3.873 -36.778 1.00 89.44 89 ASN A O 1
ATOM 694 N N . GLN A 1 90 ? 15.079 -2.952 -37.603 1.00 87.00 90 GLN A N 1
ATOM 695 C CA . GLN A 1 90 ? 14.523 -2.584 -38.901 1.00 87.00 90 GLN A CA 1
ATOM 696 C C . GLN A 1 90 ? 14.919 -3.627 -39.955 1.00 87.00 90 GLN A C 1
ATOM 698 O O . GLN A 1 90 ? 15.928 -4.308 -39.810 1.00 87.00 90 GLN A O 1
ATOM 703 N N . PRO A 1 91 ? 14.133 -3.798 -41.030 1.00 87.06 91 PRO A N 1
ATOM 704 C CA . PRO A 1 91 ? 14.506 -4.717 -42.099 1.00 87.06 91 PRO A CA 1
ATOM 705 C C . PRO A 1 91 ? 15.788 -4.258 -42.813 1.00 87.06 91 PRO A C 1
ATOM 707 O O . PRO A 1 91 ? 15.905 -3.092 -43.192 1.00 87.06 91 PRO A O 1
ATOM 710 N N . GLY A 1 92 ? 16.697 -5.201 -43.069 1.00 87.25 92 GLY A N 1
ATOM 711 C CA . GLY A 1 92 ? 17.988 -4.954 -43.722 1.00 87.25 92 GLY A CA 1
ATOM 712 C C . GLY A 1 92 ? 19.153 -4.898 -42.731 1.00 87.25 92 GLY A C 1
ATOM 713 O O . GLY A 1 92 ? 18.982 -5.191 -41.553 1.00 87.25 92 GLY A O 1
ATOM 714 N N . TYR A 1 93 ? 20.349 -4.555 -43.220 1.00 90.56 93 TYR A N 1
ATOM 715 C CA . TYR A 1 93 ? 21.503 -4.339 -42.347 1.00 90.56 93 TYR A CA 1
ATOM 716 C C . TYR A 1 93 ? 21.445 -2.918 -41.780 1.00 90.56 93 TYR A C 1
ATOM 718 O O . TYR A 1 93 ? 21.560 -1.938 -42.519 1.00 90.56 93 TYR A O 1
ATOM 726 N N . ASP A 1 94 ? 21.270 -2.795 -40.470 1.00 92.19 94 ASP A N 1
ATOM 727 C CA . ASP A 1 94 ? 21.125 -1.514 -39.788 1.00 92.19 94 ASP A CA 1
ATOM 728 C C . ASP A 1 94 ? 22.061 -1.392 -38.568 1.00 92.19 94 ASP A C 1
ATOM 730 O O . ASP A 1 94 ? 22.958 -2.211 -38.340 1.00 92.19 94 ASP A O 1
ATOM 734 N N . PHE A 1 95 ? 21.875 -0.334 -37.774 1.00 94.69 95 PHE A N 1
ATOM 735 C CA . PHE A 1 95 ? 22.662 -0.118 -36.564 1.00 94.69 95 PHE A CA 1
ATOM 736 C C . PHE A 1 95 ? 22.539 -1.248 -35.533 1.00 94.69 95 PHE A C 1
ATOM 738 O O . PHE A 1 95 ? 23.503 -1.482 -34.807 1.00 94.69 95 PHE A O 1
ATOM 745 N N . TYR A 1 96 ? 21.408 -1.951 -35.450 1.00 94.19 96 TYR A N 1
ATOM 746 C CA . TYR A 1 96 ? 21.242 -3.045 -34.496 1.00 94.19 96 TYR A CA 1
ATOM 747 C C . TYR A 1 96 ? 22.159 -4.226 -34.847 1.00 94.19 96 TYR A C 1
ATOM 749 O O . TYR A 1 96 ? 22.878 -4.725 -33.976 1.00 94.19 96 TYR A O 1
ATOM 757 N N . GLU A 1 97 ? 22.227 -4.609 -36.125 1.00 93.88 97 GLU A N 1
ATOM 758 C CA . GLU A 1 97 ? 23.140 -5.664 -36.592 1.00 93.88 97 GLU A CA 1
ATOM 759 C C . GLU A 1 97 ? 24.612 -5.248 -36.455 1.00 93.88 97 GLU A C 1
ATOM 761 O O . GLU A 1 97 ? 25.456 -6.028 -35.999 1.00 93.88 97 GLU A O 1
ATOM 766 N N . PHE A 1 98 ? 24.916 -3.981 -36.757 1.00 93.44 98 PHE A N 1
ATOM 767 C CA . PHE A 1 98 ? 26.245 -3.414 -36.531 1.00 93.44 98 PHE A CA 1
ATOM 768 C C . PHE A 1 98 ? 26.634 -3.456 -35.044 1.00 93.44 98 PHE A C 1
ATOM 770 O O . PHE A 1 98 ? 27.732 -3.888 -34.692 1.00 93.44 98 PHE A O 1
ATOM 777 N N . PHE A 1 99 ? 25.724 -3.062 -34.150 1.00 93.50 99 PHE A N 1
ATOM 778 C CA . PHE A 1 99 ? 25.921 -3.124 -32.704 1.00 93.50 99 PHE A CA 1
ATOM 779 C C . PHE A 1 99 ? 26.150 -4.559 -32.223 1.00 93.50 99 PHE A C 1
ATOM 781 O O . PHE A 1 99 ? 27.068 -4.788 -31.436 1.00 93.50 99 PHE A O 1
ATOM 788 N N . LYS A 1 100 ? 25.363 -5.531 -32.706 1.00 92.19 100 LYS A N 1
ATOM 789 C CA . LYS A 1 100 ? 25.542 -6.954 -32.377 1.00 92.19 100 LYS A CA 1
ATOM 790 C C . LYS A 1 100 ? 26.933 -7.448 -32.762 1.00 92.19 100 LYS A C 1
ATOM 792 O O . LYS A 1 100 ? 27.586 -8.088 -31.939 1.00 92.19 100 LYS A O 1
ATOM 797 N N . ALA A 1 101 ? 27.402 -7.117 -33.966 1.00 91.06 101 ALA A N 1
ATOM 798 C CA . ALA A 1 101 ? 28.730 -7.506 -34.436 1.00 91.06 101 ALA A CA 1
ATOM 799 C C . ALA A 1 101 ? 29.845 -6.938 -33.540 1.00 91.06 101 ALA A C 1
ATOM 801 O O . ALA A 1 101 ? 30.743 -7.673 -33.131 1.00 91.06 101 ALA A O 1
ATOM 802 N N . ILE A 1 102 ? 29.760 -5.658 -33.162 1.00 92.56 102 ILE A N 1
ATOM 803 C CA . ILE A 1 102 ? 30.732 -5.031 -32.254 1.00 92.56 102 ILE A CA 1
ATOM 804 C C . ILE A 1 102 ? 30.649 -5.627 -30.838 1.00 92.56 102 ILE A C 1
ATOM 806 O O . ILE A 1 102 ? 31.679 -5.967 -30.254 1.00 92.56 102 ILE A O 1
ATOM 810 N N . LYS A 1 103 ? 29.437 -5.810 -30.291 1.00 90.88 103 LYS A N 1
ATOM 811 C CA . LYS A 1 103 ? 29.215 -6.400 -28.957 1.00 90.88 103 LYS A CA 1
ATOM 812 C C . LYS A 1 103 ? 29.761 -7.828 -28.877 1.00 90.88 103 LYS A C 1
ATOM 814 O O . LYS A 1 103 ? 30.330 -8.186 -27.852 1.00 90.88 103 LYS A O 1
ATOM 819 N N . ALA A 1 104 ? 29.626 -8.617 -29.945 1.00 90.44 104 ALA A N 1
ATOM 820 C CA . ALA A 1 104 ? 30.142 -9.985 -30.012 1.00 90.44 104 ALA A CA 1
ATOM 821 C C . ALA A 1 104 ? 31.678 -10.047 -29.977 1.00 90.44 104 ALA A C 1
ATOM 823 O O . ALA A 1 104 ? 32.236 -10.957 -29.370 1.00 90.44 104 ALA A O 1
ATOM 824 N N . VAL A 1 105 ? 32.360 -9.076 -30.595 1.00 90.62 105 VAL A N 1
ATOM 825 C CA . VAL A 1 105 ? 33.827 -8.959 -30.526 1.00 90.62 105 VAL A CA 1
ATOM 826 C C . VAL A 1 105 ? 34.279 -8.442 -29.155 1.00 90.62 105 VAL A C 1
ATOM 828 O O . VAL A 1 105 ? 35.359 -8.797 -28.689 1.00 90.62 105 VAL A O 1
ATOM 831 N N . GLY A 1 106 ? 33.464 -7.613 -28.494 1.00 88.38 106 GLY A N 1
ATOM 832 C CA . GLY A 1 106 ? 33.726 -7.136 -27.133 1.00 88.38 106 GLY A CA 1
ATOM 833 C C . GLY A 1 106 ? 34.915 -6.175 -27.022 1.00 88.38 106 GLY A C 1
ATOM 834 O O . GLY A 1 106 ? 35.484 -6.028 -25.943 1.00 88.38 106 GLY A O 1
ATOM 835 N N . SER A 1 107 ? 35.304 -5.529 -28.127 1.00 86.75 107 SER A N 1
ATOM 836 C CA . SER A 1 107 ? 36.433 -4.599 -28.190 1.00 86.75 107 SER A CA 1
ATOM 837 C C . SER A 1 107 ? 36.014 -3.261 -28.789 1.00 86.75 107 SER A C 1
ATOM 839 O O . SER A 1 107 ? 35.312 -3.217 -29.799 1.00 86.75 107 SER A O 1
ATOM 841 N N . ASN A 1 108 ? 36.499 -2.174 -28.188 1.00 89.00 108 ASN A N 1
ATOM 842 C CA . ASN A 1 108 ? 36.248 -0.805 -28.640 1.00 89.00 108 ASN A CA 1
ATOM 843 C C . ASN A 1 108 ? 37.379 -0.257 -29.535 1.00 89.00 108 ASN A C 1
ATOM 845 O O . ASN A 1 108 ? 37.477 0.953 -29.747 1.00 89.00 108 ASN A O 1
ATOM 849 N N . GLU A 1 109 ? 38.244 -1.127 -30.060 1.00 92.69 109 GLU A N 1
ATOM 850 C CA . GLU A 1 109 ? 39.365 -0.715 -30.904 1.00 92.69 109 GLU A CA 1
ATOM 851 C C . GLU A 1 109 ? 38.896 -0.142 -32.257 1.00 92.69 109 GLU A C 1
ATOM 853 O O . GLU A 1 109 ? 38.060 -0.753 -32.934 1.00 92.69 109 GLU A O 1
ATOM 858 N N . PRO A 1 110 ? 39.463 0.985 -32.739 1.00 92.88 110 PRO A N 1
ATOM 859 C CA . PRO A 1 110 ? 39.050 1.607 -34.001 1.00 92.88 110 PRO A CA 1
ATOM 860 C C . PRO A 1 110 ? 39.126 0.679 -35.221 1.00 92.88 110 PRO A C 1
ATOM 862 O O . PRO A 1 110 ? 38.391 0.858 -36.194 1.00 92.88 110 PRO A O 1
ATOM 865 N N . THR A 1 111 ? 40.027 -0.305 -35.195 1.00 92.62 111 THR A N 1
ATOM 866 C CA . THR A 1 111 ? 40.197 -1.311 -36.252 1.00 92.62 111 THR A CA 1
ATOM 867 C C . THR A 1 111 ? 38.990 -2.242 -36.366 1.00 92.62 111 THR A C 1
ATOM 869 O O . THR A 1 111 ? 38.590 -2.560 -37.485 1.00 92.62 111 THR A O 1
ATOM 872 N N . VAL A 1 112 ? 38.361 -2.603 -35.243 1.00 92.56 112 VAL A N 1
ATOM 873 C CA . VAL A 1 112 ? 37.161 -3.454 -35.194 1.00 92.56 112 VAL A CA 1
ATOM 874 C C . VAL A 1 112 ? 35.979 -2.736 -35.839 1.00 92.56 112 VAL A C 1
ATOM 876 O O . VAL A 1 112 ? 35.322 -3.298 -36.711 1.00 92.56 112 VAL A O 1
ATOM 879 N N . TYR A 1 113 ? 35.765 -1.458 -35.511 1.00 93.94 113 TYR A N 1
ATOM 880 C CA . TYR A 1 113 ? 34.707 -0.650 -36.130 1.00 93.94 113 TYR A CA 1
ATOM 881 C C . TYR A 1 113 ? 34.908 -0.452 -37.634 1.00 93.94 113 TYR A C 1
ATOM 883 O O . TYR A 1 113 ? 33.942 -0.515 -38.393 1.00 93.94 113 TYR A O 1
ATOM 891 N N . LYS A 1 114 ? 36.152 -0.229 -38.085 1.00 93.25 114 LYS A N 1
ATOM 892 C CA . LYS A 1 114 ? 36.469 -0.119 -39.519 1.00 93.25 114 LYS A CA 1
ATOM 893 C C . LYS A 1 114 ? 36.183 -1.427 -40.252 1.00 93.25 114 LYS A C 1
ATOM 895 O O . LYS A 1 114 ? 35.550 -1.400 -41.300 1.00 93.25 114 LYS A O 1
ATOM 900 N N . MET A 1 115 ? 36.615 -2.557 -39.691 1.00 92.50 115 MET A N 1
ATOM 901 C CA . MET A 1 115 ? 36.379 -3.876 -40.276 1.00 92.50 115 MET A CA 1
ATOM 902 C C . MET A 1 115 ? 34.885 -4.207 -40.336 1.00 92.50 115 MET A C 1
ATOM 904 O O . MET A 1 115 ? 34.395 -4.605 -41.389 1.00 92.50 115 MET A O 1
ATOM 908 N N . ALA A 1 116 ? 34.156 -3.983 -39.240 1.00 92.81 116 ALA A N 1
ATOM 909 C CA . ALA A 1 116 ? 32.712 -4.178 -39.188 1.00 92.81 116 ALA A CA 1
ATOM 910 C C . ALA A 1 116 ? 31.983 -3.303 -40.219 1.00 92.81 116 ALA A C 1
ATOM 912 O O . ALA A 1 116 ? 31.057 -3.778 -40.867 1.00 92.81 116 ALA A O 1
ATOM 913 N N . LEU A 1 117 ? 32.425 -2.055 -40.428 1.00 93.44 117 LEU A N 1
ATOM 914 C CA . LEU A 1 117 ? 31.825 -1.162 -41.422 1.00 93.44 117 LEU A CA 1
ATOM 915 C C . LEU A 1 117 ? 32.070 -1.662 -42.850 1.00 93.44 117 LEU A C 1
ATOM 917 O O . LEU A 1 117 ? 31.136 -1.684 -43.644 1.00 93.44 117 LEU A O 1
ATOM 921 N N . THR A 1 118 ? 33.289 -2.104 -43.168 1.00 93.50 118 THR A N 1
ATOM 922 C CA . THR A 1 118 ? 33.601 -2.688 -44.482 1.00 93.50 118 THR A CA 1
ATOM 923 C C . THR A 1 118 ? 32.776 -3.950 -44.749 1.00 93.50 118 THR A C 1
ATOM 925 O O . THR A 1 118 ? 32.274 -4.131 -45.855 1.00 93.50 118 THR A O 1
ATOM 928 N N . MET A 1 119 ? 32.596 -4.809 -43.739 1.00 92.06 119 MET A N 1
ATOM 929 C CA . MET A 1 119 ? 31.751 -6.007 -43.843 1.00 92.06 119 MET A CA 1
ATOM 930 C C . MET A 1 119 ? 30.265 -5.657 -43.979 1.00 92.06 119 MET A C 1
ATOM 932 O O . MET A 1 119 ? 29.550 -6.278 -44.753 1.00 92.06 119 MET A O 1
ATOM 936 N N . ALA A 1 120 ? 29.784 -4.637 -43.273 1.00 92.44 120 ALA A N 1
ATOM 937 C CA . ALA A 1 120 ? 28.415 -4.159 -43.432 1.00 92.44 120 ALA A CA 1
ATOM 938 C C . ALA A 1 120 ? 28.161 -3.627 -44.852 1.00 92.44 120 ALA A C 1
ATOM 940 O O . ALA A 1 120 ? 27.135 -3.923 -45.457 1.00 92.44 120 ALA A O 1
ATOM 941 N N . GLN A 1 121 ? 29.131 -2.894 -45.406 1.00 93.62 121 GLN A N 1
ATOM 942 C CA . GLN A 1 121 ? 29.076 -2.339 -46.759 1.00 93.62 121 GLN A CA 1
ATOM 943 C C . GLN A 1 121 ? 29.106 -3.397 -47.863 1.00 93.62 121 GLN A C 1
ATOM 945 O O . GLN A 1 121 ? 28.569 -3.151 -48.943 1.00 93.62 121 GLN A O 1
ATOM 950 N N . SER A 1 122 ? 29.720 -4.561 -47.618 1.00 91.62 122 SER A N 1
ATOM 951 C CA . SER A 1 122 ? 29.692 -5.675 -48.572 1.00 91.62 122 SER A CA 1
ATOM 952 C C . SER A 1 122 ? 28.344 -6.401 -48.592 1.00 91.62 122 SER A C 1
ATOM 954 O O . SER A 1 122 ? 27.992 -6.987 -49.614 1.00 91.62 122 SER A O 1
ATOM 956 N N . VAL A 1 123 ? 27.583 -6.336 -47.494 1.00 89.81 123 VAL A N 1
ATOM 957 C CA . VAL A 1 123 ? 26.225 -6.892 -47.388 1.00 89.81 123 VAL A CA 1
ATOM 958 C C . VAL A 1 123 ? 25.180 -5.914 -47.930 1.00 89.81 123 VAL A C 1
ATOM 960 O O . VAL A 1 123 ? 24.287 -6.322 -48.670 1.00 89.81 123 VAL A O 1
ATOM 963 N N . ASP A 1 124 ? 25.296 -4.626 -47.601 1.00 89.56 124 ASP A N 1
ATOM 964 C CA . ASP A 1 124 ? 24.444 -3.563 -48.137 1.00 89.56 124 ASP A CA 1
ATOM 965 C C . ASP A 1 124 ? 25.255 -2.276 -48.356 1.00 89.56 124 ASP A C 1
ATOM 967 O O . ASP A 1 124 ? 25.710 -1.614 -47.419 1.00 89.56 124 ASP A O 1
ATOM 971 N N . SER A 1 125 ? 25.381 -1.869 -49.621 1.00 88.25 125 SER A N 1
ATOM 972 C CA . SER A 1 125 ? 26.123 -0.670 -50.019 1.00 88.25 125 SER A CA 1
ATOM 973 C C . SER A 1 125 ? 25.530 0.635 -49.472 1.00 88.25 125 SER A C 1
ATOM 975 O O . SER A 1 125 ? 26.190 1.673 -49.511 1.00 88.25 125 SER A O 1
ATOM 977 N N . LYS A 1 126 ? 24.280 0.621 -48.987 1.00 88.69 126 LYS A N 1
ATOM 978 C CA . LYS A 1 126 ? 23.627 1.783 -48.363 1.00 88.69 126 LYS A CA 1
ATOM 979 C C . LYS A 1 126 ? 24.111 2.030 -46.934 1.00 88.69 126 LYS A C 1
ATOM 981 O O . LYS A 1 126 ? 23.867 3.113 -46.393 1.00 88.69 126 LYS A O 1
ATOM 986 N N . VAL A 1 127 ? 24.816 1.073 -46.326 1.00 92.19 127 VAL A N 1
ATOM 987 C CA . VAL A 1 127 ? 25.375 1.235 -44.984 1.00 92.19 127 VAL A CA 1
ATOM 988 C C . VAL A 1 127 ? 26.543 2.216 -45.036 1.00 92.19 127 VAL A C 1
ATOM 990 O O . VAL A 1 127 ? 27.606 1.973 -45.603 1.00 92.19 127 VAL A O 1
ATOM 993 N N . THR A 1 128 ? 26.349 3.372 -44.415 1.00 93.94 128 THR A N 1
ATOM 994 C CA . THR A 1 128 ? 27.374 4.410 -44.291 1.00 93.94 128 THR A CA 1
ATOM 995 C C . THR A 1 128 ? 27.500 4.832 -42.839 1.00 93.94 128 THR A C 1
ATOM 997 O O . THR A 1 128 ? 26.566 4.671 -42.053 1.00 93.94 128 THR A O 1
ATOM 1000 N N . LYS A 1 129 ? 28.629 5.451 -42.476 1.00 93.69 129 LYS A N 1
ATOM 1001 C CA . LYS A 1 129 ? 28.807 6.038 -41.139 1.00 93.69 129 LYS A CA 1
ATOM 1002 C C . LYS A 1 129 ? 27.644 6.966 -40.773 1.00 93.69 129 LYS A C 1
ATOM 1004 O O . LYS A 1 129 ? 27.140 6.898 -39.659 1.00 93.69 129 LYS A O 1
ATOM 1009 N N . SER A 1 130 ? 27.209 7.816 -41.704 1.00 93.81 130 SER A N 1
ATOM 1010 C CA . SER A 1 130 ? 26.107 8.748 -41.446 1.00 93.81 130 SER A CA 1
ATOM 1011 C C . SER A 1 130 ? 24.769 8.031 -41.259 1.00 93.81 130 SER A C 1
ATOM 1013 O O . SER A 1 130 ? 23.990 8.441 -40.403 1.00 93.81 130 SER A O 1
ATOM 1015 N N . ALA A 1 131 ? 24.506 6.968 -42.027 1.00 92.69 131 ALA A N 1
ATOM 1016 C CA . ALA A 1 131 ? 23.297 6.164 -41.863 1.00 92.69 131 ALA A CA 1
ATOM 1017 C C . ALA A 1 131 ? 23.281 5.452 -40.501 1.00 92.69 131 ALA A C 1
ATOM 1019 O O . ALA A 1 131 ? 22.292 5.555 -39.782 1.00 92.69 131 ALA A O 1
ATOM 1020 N N . LEU A 1 132 ? 24.396 4.826 -40.103 1.00 93.94 132 LEU A N 1
ATOM 1021 C CA . LEU A 1 132 ? 24.530 4.154 -38.805 1.00 93.94 132 LEU A CA 1
ATOM 1022 C C . LEU A 1 132 ? 24.373 5.123 -37.630 1.00 93.94 132 LEU A C 1
ATOM 1024 O O . LEU A 1 132 ? 23.714 4.781 -36.656 1.00 93.94 132 LEU A O 1
ATOM 1028 N N . LEU A 1 133 ? 24.928 6.337 -37.722 1.00 95.06 133 LEU A N 1
ATOM 1029 C CA . LEU A 1 133 ? 24.743 7.366 -36.692 1.00 95.06 133 LEU A CA 1
ATOM 1030 C C . LEU A 1 133 ? 23.280 7.819 -36.599 1.00 95.06 133 LEU A C 1
ATOM 1032 O O . LEU A 1 133 ? 22.727 7.875 -35.506 1.00 95.06 133 LEU A O 1
ATOM 1036 N N . SER A 1 134 ? 22.623 8.063 -37.736 1.00 94.44 134 SER A N 1
ATOM 1037 C CA . SER A 1 134 ? 21.201 8.431 -37.745 1.00 94.44 134 SER A CA 1
ATOM 1038 C C . SER A 1 134 ? 20.306 7.317 -37.194 1.00 94.44 134 SER A C 1
ATOM 1040 O O . SER A 1 134 ? 19.297 7.598 -36.547 1.00 94.44 134 SER A O 1
ATOM 1042 N N . GLN A 1 135 ? 20.641 6.056 -37.469 1.00 93.56 135 GLN A N 1
ATOM 1043 C CA . GLN A 1 135 ? 19.938 4.898 -36.923 1.00 93.56 135 GLN A CA 1
ATOM 1044 C C . GLN A 1 135 ? 20.213 4.749 -35.420 1.00 93.56 135 GLN A C 1
ATOM 1046 O O . GLN A 1 135 ? 19.275 4.533 -34.659 1.00 93.56 135 GLN A O 1
ATOM 1051 N N . ALA A 1 136 ? 21.455 4.944 -34.966 1.00 94.12 136 ALA A N 1
ATOM 1052 C CA . ALA A 1 136 ? 21.801 4.958 -33.544 1.00 94.12 136 ALA A CA 1
ATOM 1053 C C . ALA A 1 136 ? 20.970 5.994 -32.773 1.00 94.12 136 ALA A C 1
ATOM 1055 O O . ALA A 1 136 ? 20.386 5.667 -31.741 1.00 94.12 136 ALA A O 1
ATOM 1056 N N . ASP A 1 137 ? 20.835 7.208 -33.316 1.00 94.94 137 ASP A N 1
ATOM 1057 C CA . ASP A 1 137 ? 19.998 8.259 -32.731 1.00 94.94 137 ASP A CA 1
ATOM 1058 C C . ASP A 1 137 ? 18.525 7.841 -32.621 1.00 94.94 137 ASP A C 1
ATOM 1060 O O . ASP A 1 137 ? 17.856 8.181 -31.643 1.00 94.94 137 ASP A O 1
ATOM 1064 N N . TYR A 1 138 ? 18.000 7.102 -33.605 1.00 93.69 138 TYR A N 1
ATOM 1065 C CA . TYR A 1 138 ? 16.650 6.537 -33.538 1.00 93.69 138 TYR A CA 1
ATOM 1066 C C . TYR A 1 138 ? 16.514 5.549 -32.369 1.00 93.69 138 TYR A C 1
ATOM 1068 O O . TYR A 1 138 ? 15.603 5.692 -31.549 1.00 93.69 138 TYR A O 1
ATOM 1076 N N . TYR A 1 139 ? 17.446 4.602 -32.241 1.00 93.12 139 TYR A N 1
ATOM 1077 C CA . TYR A 1 139 ? 17.438 3.619 -31.157 1.00 93.12 139 TYR A CA 1
ATOM 1078 C C . TYR A 1 139 ? 17.583 4.264 -29.773 1.00 93.12 139 TYR A C 1
ATOM 1080 O O . TYR A 1 139 ? 16.826 3.928 -28.861 1.00 93.12 139 TYR A O 1
ATOM 1088 N N . ILE A 1 140 ? 18.496 5.230 -29.622 1.00 94.00 140 ILE A N 1
ATOM 1089 C CA . ILE A 1 140 ? 18.683 5.986 -28.374 1.00 94.00 140 ILE A CA 1
ATOM 1090 C C . ILE A 1 140 ? 17.379 6.691 -27.986 1.00 94.00 140 ILE A C 1
ATOM 1092 O O . ILE A 1 140 ? 16.925 6.564 -26.848 1.00 94.00 140 ILE A O 1
ATOM 1096 N N . LYS A 1 141 ? 16.723 7.374 -28.934 1.00 95.12 141 LYS A N 1
ATOM 1097 C CA . LYS A 1 141 ? 15.452 8.074 -28.683 1.00 95.12 141 LYS A CA 1
ATOM 1098 C C . LYS A 1 141 ? 14.340 7.131 -28.231 1.00 95.12 141 LYS A C 1
ATOM 1100 O O . LYS A 1 141 ? 13.593 7.478 -27.314 1.00 95.12 141 LYS A O 1
ATOM 1105 N N . GLU A 1 142 ? 14.210 5.956 -28.843 1.00 91.00 142 GLU A N 1
ATOM 1106 C CA . GLU A 1 142 ? 13.187 4.987 -28.435 1.00 91.00 142 GLU A CA 1
ATOM 1107 C C . GLU A 1 142 ? 13.488 4.384 -27.051 1.00 91.00 142 GLU A C 1
ATOM 1109 O O . GLU A 1 142 ? 12.577 4.292 -26.225 1.00 91.00 142 GLU A O 1
ATOM 1114 N N . ILE A 1 143 ? 14.751 4.077 -26.730 1.00 91.25 143 ILE A N 1
ATOM 1115 C CA . ILE A 1 143 ? 15.144 3.616 -25.385 1.00 91.25 143 ILE A CA 1
ATOM 1116 C C . ILE A 1 143 ? 14.854 4.694 -24.332 1.00 91.25 143 ILE A C 1
ATOM 1118 O O . ILE A 1 143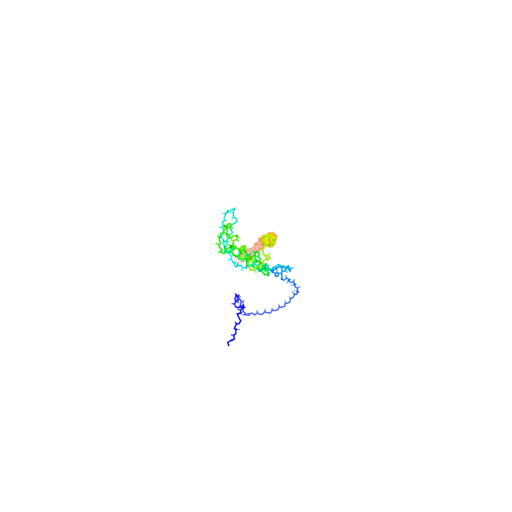 ? 14.245 4.408 -23.298 1.00 91.25 143 ILE A O 1
ATOM 1122 N N . GLU A 1 144 ? 15.221 5.952 -24.590 1.00 93.12 144 GLU A N 1
ATOM 1123 C CA . GLU A 1 144 ? 14.946 7.061 -23.672 1.00 93.12 144 GLU A CA 1
ATOM 1124 C C . GLU A 1 144 ? 13.448 7.287 -23.452 1.00 93.12 144 GLU A C 1
ATOM 1126 O O . GLU A 1 144 ? 13.009 7.602 -22.341 1.00 93.12 144 GLU A O 1
ATOM 1131 N N . LYS A 1 145 ? 12.644 7.142 -24.507 1.00 91.81 145 LYS A N 1
ATOM 1132 C CA . LYS A 1 145 ? 11.186 7.258 -24.442 1.00 91.81 145 LYS A CA 1
ATOM 1133 C C . LYS A 1 145 ? 10.584 6.160 -23.569 1.00 91.81 145 LYS A C 1
ATOM 1135 O O . LYS A 1 145 ? 9.746 6.461 -22.717 1.00 91.81 145 LYS A O 1
ATOM 1140 N N . VAL A 1 146 ? 11.047 4.920 -23.725 1.00 89.06 146 VAL A N 1
ATOM 1141 C CA . VAL A 1 146 ? 10.644 3.790 -22.876 1.00 89.06 146 VAL A CA 1
ATOM 1142 C C . VAL A 1 146 ? 11.057 4.024 -21.422 1.00 89.06 146 VAL A C 1
ATOM 1144 O O . VAL A 1 146 ? 10.229 3.879 -20.522 1.00 89.06 146 VAL A O 1
ATOM 1147 N N . HIS A 1 147 ? 12.285 4.484 -21.179 1.00 91.94 147 HIS A N 1
ATOM 1148 C CA . HIS A 1 147 ? 12.748 4.837 -19.838 1.00 91.94 147 HIS A CA 1
ATOM 1149 C C . HIS A 1 147 ? 11.867 5.918 -19.191 1.00 91.94 147 HIS A C 1
ATOM 1151 O O . HIS A 1 147 ? 11.401 5.750 -18.062 1.00 91.94 147 HIS A O 1
ATOM 1157 N N . LYS A 1 148 ? 11.565 7.007 -19.914 1.00 93.56 148 LYS A N 1
ATOM 1158 C CA . LYS A 1 148 ? 10.663 8.074 -19.443 1.00 93.56 148 LYS A CA 1
ATOM 1159 C C . LYS A 1 148 ? 9.273 7.531 -19.112 1.00 93.56 148 LYS A C 1
ATOM 1161 O O . LYS A 1 148 ? 8.695 7.914 -18.094 1.00 93.56 148 LYS A O 1
ATOM 1166 N N . GLN A 1 149 ? 8.745 6.626 -19.936 1.00 87.62 149 GLN A N 1
ATOM 1167 C CA . GLN A 1 149 ? 7.455 5.989 -19.697 1.00 87.62 149 GLN A CA 1
ATOM 1168 C C . GLN A 1 149 ? 7.467 5.143 -18.418 1.00 87.62 149 GLN A C 1
ATOM 1170 O O . GLN A 1 149 ? 6.599 5.341 -17.567 1.00 87.62 149 GLN A O 1
ATOM 1175 N N . TYR A 1 150 ? 8.442 4.247 -18.245 1.00 89.00 150 TYR A N 1
ATOM 1176 C CA . TYR A 1 150 ? 8.539 3.414 -17.043 1.00 89.00 150 TYR A CA 1
ATOM 1177 C C . TYR A 1 150 ? 8.809 4.237 -15.784 1.00 89.00 150 TYR A C 1
ATOM 1179 O O . TYR A 1 150 ? 8.186 3.988 -14.756 1.00 89.00 150 TYR A O 1
ATOM 1187 N N . SER A 1 151 ? 9.653 5.267 -15.867 1.00 90.69 151 SER A N 1
ATOM 1188 C CA . SER A 1 151 ? 9.890 6.198 -14.759 1.00 90.69 151 SER A CA 1
ATOM 1189 C C . SER A 1 151 ? 8.604 6.920 -14.351 1.00 90.69 151 SER A C 1
ATOM 1191 O O . SER A 1 151 ? 8.249 6.955 -13.171 1.00 90.69 151 SER A O 1
ATOM 1193 N N . LYS A 1 152 ? 7.832 7.426 -15.322 1.00 92.06 152 LYS A N 1
ATOM 1194 C CA . LYS A 1 152 ? 6.530 8.049 -15.053 1.00 92.06 152 LYS A CA 1
ATOM 1195 C C . LYS A 1 152 ? 5.554 7.058 -14.418 1.00 92.06 152 LYS A C 1
ATOM 1197 O O . LYS A 1 152 ? 4.957 7.379 -13.398 1.00 92.06 152 LYS A O 1
ATOM 1202 N N . GLN A 1 153 ? 5.409 5.863 -14.989 1.00 90.00 153 GLN A N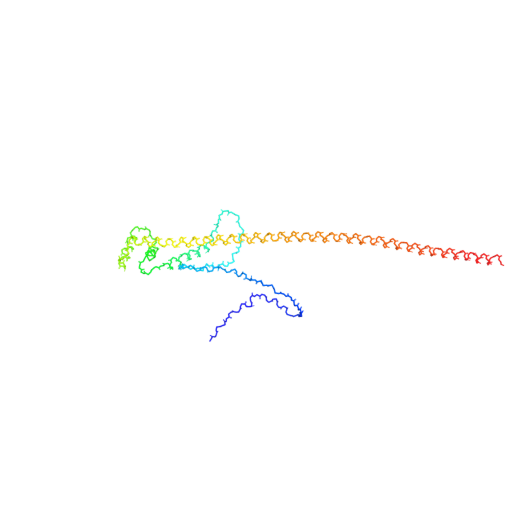 1
ATOM 1203 C CA . GLN A 1 153 ? 4.506 4.833 -14.466 1.00 90.00 153 GLN A CA 1
ATOM 1204 C C . GLN A 1 153 ? 4.897 4.390 -13.052 1.00 90.00 153 GLN A C 1
ATOM 1206 O O . GLN A 1 153 ? 4.030 4.294 -12.185 1.00 90.00 153 GLN A O 1
ATOM 1211 N N . GLY A 1 154 ? 6.190 4.175 -12.800 1.00 92.56 154 GLY A N 1
ATOM 1212 C CA . GLY A 1 154 ? 6.722 3.821 -11.487 1.00 92.56 154 GLY A CA 1
ATOM 1213 C C . GLY A 1 154 ? 6.451 4.906 -10.448 1.00 92.56 154 GLY A C 1
ATOM 1214 O O . GLY A 1 154 ? 5.920 4.609 -9.380 1.00 92.56 154 GLY A O 1
ATOM 1215 N N . ASN A 1 155 ? 6.712 6.173 -10.785 1.00 92.25 155 ASN A N 1
ATOM 1216 C CA . ASN A 1 155 ? 6.421 7.303 -9.901 1.00 92.25 155 ASN A CA 1
ATOM 1217 C C . ASN A 1 155 ? 4.918 7.467 -9.640 1.00 92.25 155 ASN A C 1
ATOM 1219 O O . ASN A 1 155 ? 4.515 7.633 -8.493 1.00 92.25 155 ASN A O 1
ATOM 1223 N N . SER A 1 156 ? 4.071 7.352 -10.666 1.00 93.00 156 SER A N 1
ATOM 1224 C CA . SER A 1 156 ? 2.614 7.387 -10.487 1.00 93.00 156 SER A CA 1
ATOM 1225 C C . SER A 1 156 ? 2.117 6.239 -9.608 1.00 93.00 156 SER A C 1
ATOM 1227 O O . SER A 1 156 ? 1.262 6.449 -8.749 1.00 93.00 156 SER A O 1
ATOM 1229 N N . LYS A 1 157 ? 2.664 5.029 -9.776 1.00 93.81 157 LYS A N 1
ATOM 1230 C CA . LYS A 1 157 ? 2.301 3.881 -8.940 1.00 93.81 157 LYS A CA 1
ATOM 1231 C C . LYS A 1 157 ? 2.756 4.071 -7.496 1.00 93.81 157 LYS A C 1
ATOM 1233 O O . LYS A 1 157 ? 1.991 3.750 -6.592 1.00 93.81 157 LYS A O 1
ATOM 1238 N N . LYS A 1 158 ? 3.956 4.620 -7.285 1.00 94.31 158 LYS A N 1
ATOM 1239 C CA . LYS A 1 158 ? 4.468 4.984 -5.960 1.00 94.31 158 LYS A CA 1
ATOM 1240 C C . LYS A 1 158 ? 3.527 5.969 -5.262 1.00 94.31 158 LYS A C 1
ATOM 1242 O O . LYS A 1 158 ? 3.057 5.661 -4.174 1.00 94.31 158 LYS A O 1
ATOM 1247 N N . ILE A 1 159 ? 3.187 7.078 -5.923 1.00 96.31 159 ILE A N 1
ATOM 1248 C CA . ILE A 1 159 ? 2.271 8.098 -5.385 1.00 96.31 159 ILE A CA 1
ATOM 1249 C C . ILE A 1 159 ? 0.911 7.476 -5.039 1.00 96.31 159 ILE A C 1
ATOM 1251 O O . ILE A 1 159 ? 0.416 7.658 -3.934 1.00 96.31 159 ILE A O 1
ATOM 1255 N N . SER A 1 160 ? 0.344 6.661 -5.933 1.00 95.44 160 SER A N 1
ATOM 1256 C CA . SER A 1 160 ? -0.937 5.983 -5.689 1.00 95.44 160 SER A CA 1
ATOM 1257 C C . SER A 1 160 ? -0.904 5.051 -4.468 1.00 95.44 160 SER A C 1
ATOM 1259 O O . SER A 1 160 ? -1.880 4.986 -3.720 1.00 95.44 160 SER A O 1
ATOM 1261 N N . ILE A 1 161 ? 0.203 4.333 -4.242 1.00 95.81 161 ILE A N 1
ATOM 1262 C CA . ILE A 1 161 ? 0.374 3.484 -3.052 1.00 95.81 161 ILE A CA 1
ATOM 1263 C C . ILE A 1 161 ? 0.485 4.347 -1.789 1.00 95.81 161 ILE A C 1
ATOM 1265 O O . ILE A 1 161 ? -0.170 4.044 -0.792 1.00 95.81 161 ILE A O 1
ATOM 1269 N N . GLU A 1 162 ? 1.273 5.422 -1.829 1.00 95.62 162 GLU A N 1
ATOM 1270 C CA . GLU A 1 162 ? 1.441 6.352 -0.704 1.00 95.62 162 GLU A CA 1
ATOM 1271 C C . GLU A 1 162 ? 0.110 7.026 -0.323 1.00 95.62 162 GLU A C 1
ATOM 1273 O O . GLU A 1 162 ? -0.242 7.091 0.856 1.00 95.62 162 GLU A O 1
ATOM 1278 N N . GLU A 1 163 ? -0.684 7.446 -1.309 1.00 97.19 163 GLU A N 1
ATOM 1279 C CA . GLU A 1 163 ? -2.025 8.005 -1.106 1.00 97.19 163 GLU A CA 1
ATOM 1280 C C . GLU A 1 163 ? -3.001 6.971 -0.534 1.00 97.19 163 GLU A C 1
ATOM 1282 O O . GLU A 1 163 ? -3.696 7.250 0.443 1.00 97.19 163 GLU A O 1
ATOM 1287 N N . SER A 1 164 ? -3.022 5.751 -1.083 1.00 96.25 164 SER A N 1
ATOM 1288 C CA . SER A 1 164 ? -3.854 4.660 -0.561 1.00 96.25 164 SER A CA 1
ATOM 1289 C C . SER A 1 164 ? -3.508 4.336 0.893 1.00 96.25 164 SER A C 1
ATOM 1291 O O . SER A 1 164 ? -4.403 4.120 1.715 1.00 96.25 164 SER A O 1
ATOM 1293 N N . GLN A 1 165 ? -2.215 4.323 1.233 1.00 96.75 165 GLN A N 1
ATOM 1294 C CA . GLN A 1 165 ? -1.751 4.108 2.599 1.00 96.75 165 GLN A CA 1
ATOM 1295 C C . GLN A 1 165 ? -2.195 5.250 3.519 1.00 96.75 165 GLN A C 1
ATOM 1297 O O . GLN A 1 165 ? -2.697 4.990 4.613 1.00 96.75 165 GLN A O 1
ATOM 1302 N N . LYS A 1 166 ? -2.038 6.506 3.086 1.00 97.56 166 LYS A N 1
ATOM 1303 C CA . LYS A 1 166 ? -2.466 7.689 3.844 1.00 97.56 166 LYS A CA 1
ATOM 1304 C C . LYS A 1 166 ? -3.969 7.661 4.127 1.00 97.56 166 LYS A C 1
ATOM 1306 O O . LYS A 1 166 ? -4.367 7.859 5.272 1.00 97.56 166 LYS A O 1
ATOM 1311 N N . ASN A 1 167 ? -4.784 7.357 3.120 1.00 97.38 167 ASN A N 1
ATOM 1312 C CA . ASN A 1 167 ? -6.237 7.271 3.264 1.00 97.38 167 ASN A CA 1
ATOM 1313 C C . ASN A 1 167 ? -6.641 6.144 4.221 1.00 97.38 167 ASN A C 1
ATOM 1315 O O . ASN A 1 167 ? -7.452 6.360 5.115 1.00 97.38 167 ASN A O 1
ATOM 1319 N N . SER A 1 168 ? -6.013 4.971 4.098 1.00 96.62 168 SER A N 1
ATOM 1320 C CA . SER A 1 168 ? -6.271 3.841 5.002 1.00 96.62 168 SER A CA 1
ATOM 1321 C C . SER A 1 168 ? -5.928 4.191 6.452 1.00 96.62 168 SER A C 1
ATOM 1323 O O . SER A 1 168 ? -6.710 3.912 7.355 1.00 96.62 168 SER A O 1
ATOM 1325 N N . LYS A 1 169 ? -4.793 4.866 6.683 1.00 97.69 169 LYS A N 1
ATOM 1326 C CA . LYS A 1 169 ? -4.417 5.358 8.018 1.00 97.69 169 LYS A CA 1
ATOM 1327 C C . LYS A 1 169 ? -5.443 6.346 8.569 1.00 97.69 169 LYS A C 1
ATOM 1329 O O . LYS A 1 169 ? -5.828 6.222 9.725 1.00 97.69 169 LYS A O 1
ATOM 1334 N N . GLN A 1 170 ? -5.894 7.303 7.760 1.00 97.94 170 GLN A N 1
ATOM 1335 C CA . GLN A 1 170 ? -6.872 8.299 8.199 1.00 97.94 170 GLN A CA 1
ATOM 1336 C C . GLN A 1 170 ? -8.224 7.665 8.557 1.00 97.94 170 GLN A C 1
ATOM 1338 O O . GLN A 1 170 ? -8.835 8.051 9.557 1.00 97.94 170 GLN A O 1
ATOM 1343 N N . ASN A 1 171 ? -8.667 6.679 7.774 1.00 98.00 171 ASN A N 1
ATOM 1344 C CA . ASN A 1 171 ? -9.889 5.928 8.053 1.00 98.00 171 ASN A CA 1
ATOM 1345 C C . ASN A 1 171 ? -9.771 5.176 9.381 1.00 98.00 171 ASN A C 1
ATOM 1347 O O . ASN A 1 171 ? -10.607 5.373 10.255 1.00 98.00 171 ASN A O 1
ATOM 1351 N N . LEU A 1 172 ? -8.680 4.427 9.580 1.00 98.38 172 LEU A N 1
ATOM 1352 C CA . LEU A 1 172 ? -8.430 3.708 10.832 1.00 98.38 172 LEU A CA 1
ATOM 1353 C C . LEU A 1 172 ? -8.377 4.646 12.043 1.00 98.38 172 LEU A C 1
ATOM 1355 O O . LEU A 1 172 ? -8.972 4.342 13.067 1.00 98.38 172 LEU A O 1
ATOM 1359 N N . ILE A 1 173 ? -7.725 5.808 11.935 1.00 98.19 173 ILE A N 1
ATOM 1360 C CA . ILE A 1 173 ? -7.707 6.815 13.013 1.00 98.19 173 ILE A CA 1
ATOM 1361 C C . ILE A 1 173 ? -9.130 7.282 13.355 1.00 98.19 173 ILE A C 1
ATOM 1363 O O . ILE A 1 173 ? -9.471 7.447 14.525 1.00 98.19 173 ILE A O 1
ATOM 1367 N N . THR A 1 174 ? -9.966 7.491 12.338 1.00 98.38 174 THR A N 1
ATOM 1368 C CA . THR A 1 174 ? -11.349 7.946 12.526 1.00 98.38 174 THR A CA 1
ATOM 1369 C C . THR A 1 174 ? -12.210 6.859 13.172 1.00 98.38 174 THR A C 1
ATOM 1371 O O . THR A 1 174 ? -12.967 7.150 14.097 1.00 98.38 174 THR A O 1
ATOM 1374 N N . GLU A 1 175 ? -12.058 5.608 12.735 1.00 98.19 175 GLU A N 1
ATOM 1375 C CA . GLU A 1 175 ? -12.729 4.442 13.319 1.00 98.19 175 GLU A CA 1
ATOM 1376 C C . GLU A 1 175 ? -12.308 4.217 14.776 1.00 98.19 175 GLU A C 1
ATOM 1378 O O . GLU A 1 175 ? -13.169 4.048 15.638 1.00 98.19 175 GLU A O 1
ATOM 1383 N N . ILE A 1 176 ? -11.007 4.307 15.077 1.00 98.19 176 ILE A N 1
ATOM 1384 C CA . ILE A 1 176 ? -10.482 4.222 16.447 1.00 98.19 176 ILE A CA 1
ATOM 1385 C C . ILE A 1 176 ? -11.124 5.297 17.328 1.00 98.19 176 ILE A C 1
ATOM 1387 O O . ILE A 1 176 ? -11.680 4.972 18.372 1.00 98.19 176 ILE A O 1
ATOM 1391 N N . SER A 1 177 ? -11.137 6.558 16.887 1.00 98.19 177 SER A N 1
ATOM 1392 C CA . SER A 1 177 ? -11.737 7.645 17.671 1.00 98.19 177 SER A CA 1
ATOM 1393 C C . SER A 1 177 ? -13.243 7.450 17.905 1.00 98.19 177 SER A C 1
ATOM 1395 O O . SER A 1 177 ? -13.764 7.805 18.964 1.00 98.19 177 SER A O 1
ATOM 1397 N N . ALA A 1 178 ? -13.965 6.879 16.936 1.00 98.25 178 ALA A N 1
ATOM 1398 C CA . ALA A 1 178 ? -15.378 6.551 17.102 1.00 98.25 178 ALA A CA 1
ATOM 1399 C C . ALA A 1 178 ? -15.589 5.438 18.145 1.00 98.25 178 ALA A C 1
ATOM 1401 O O . ALA A 1 178 ? -16.453 5.577 19.013 1.00 98.25 178 ALA A O 1
ATOM 1402 N N . LEU A 1 179 ? -14.773 4.380 18.101 1.00 98.38 179 LEU A N 1
ATOM 1403 C CA . LEU A 1 179 ? -14.809 3.284 19.073 1.00 98.38 179 LEU A CA 1
ATOM 1404 C C . LEU A 1 179 ? -14.447 3.759 20.487 1.00 98.38 179 LEU A C 1
ATOM 1406 O O . LEU A 1 179 ? -15.110 3.377 21.447 1.00 98.38 179 LEU A O 1
ATOM 1410 N N . GLU A 1 180 ? -13.454 4.638 20.628 1.00 97.94 180 GLU A N 1
ATOM 1411 C CA . GLU A 1 180 ? -13.082 5.238 21.918 1.00 97.94 180 GLU A CA 1
ATOM 1412 C C . GLU A 1 180 ? -14.243 6.026 22.542 1.00 97.94 180 GLU A C 1
ATOM 1414 O O . GLU A 1 180 ? -14.499 5.918 23.742 1.00 97.94 180 GLU A O 1
ATOM 1419 N N . LYS A 1 181 ? -15.001 6.777 21.730 1.00 98.06 181 LYS A N 1
ATOM 1420 C CA . LYS A 1 181 ? -16.204 7.485 22.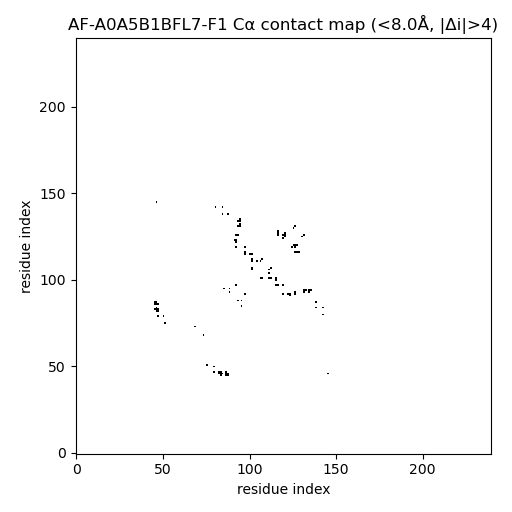200 1.00 98.06 181 LYS A CA 1
ATOM 1421 C C . LYS A 1 181 ? -17.296 6.522 22.655 1.00 98.06 181 LYS A C 1
ATOM 1423 O O . LYS A 1 181 ? -17.898 6.740 23.702 1.00 98.06 181 LYS A O 1
ATOM 1428 N N . GLN A 1 182 ? -17.541 5.457 21.891 1.00 98.19 182 GLN A N 1
ATOM 1429 C CA . GLN A 1 182 ? -18.509 4.426 22.272 1.00 98.19 182 GLN A CA 1
ATOM 1430 C C . GLN A 1 182 ? -18.105 3.730 23.575 1.00 98.19 182 GLN A C 1
ATOM 1432 O O . GLN A 1 182 ? -18.953 3.499 24.434 1.00 98.19 182 GLN A O 1
ATOM 1437 N N . LEU A 1 183 ? -16.814 3.447 23.757 1.00 97.31 183 LEU A N 1
ATOM 1438 C CA . LEU A 1 183 ? -16.293 2.858 24.986 1.00 97.31 183 LEU A CA 1
ATOM 1439 C C . LEU A 1 183 ? -16.541 3.766 26.196 1.00 97.31 183 LEU A C 1
ATOM 1441 O O . LEU A 1 183 ? -16.983 3.279 27.234 1.00 97.31 183 LEU A O 1
ATOM 1445 N N . MET A 1 184 ? -16.297 5.071 26.061 1.00 97.75 184 MET A N 1
ATOM 1446 C CA . MET A 1 184 ? -16.540 6.040 27.133 1.00 97.75 184 MET A CA 1
ATOM 1447 C C . MET A 1 184 ? -18.023 6.105 27.522 1.00 97.75 184 MET A C 1
ATOM 1449 O O . MET A 1 184 ? -18.349 6.120 28.708 1.00 97.75 184 MET A O 1
ATOM 1453 N N . GLU A 1 185 ? -18.922 6.083 26.538 1.00 97.50 185 GLU A N 1
ATOM 1454 C CA . GLU A 1 185 ? -20.367 6.051 26.781 1.00 97.50 185 GLU A CA 1
ATOM 1455 C C . GLU A 1 185 ? -20.783 4.772 27.524 1.00 97.50 185 GLU A C 1
ATOM 1457 O O . GLU A 1 185 ? -21.474 4.835 28.541 1.00 97.50 185 GLU A O 1
ATOM 1462 N N . ILE A 1 186 ? -20.292 3.608 27.088 1.00 97.75 186 ILE A N 1
ATOM 1463 C CA . ILE A 1 186 ? -20.554 2.327 27.762 1.00 97.75 186 ILE A CA 1
ATOM 1464 C C . ILE A 1 186 ? -20.015 2.344 29.201 1.00 97.75 186 ILE A C 1
ATOM 1466 O O . ILE A 1 186 ? -20.695 1.893 30.123 1.00 97.75 186 ILE A O 1
ATOM 1470 N N . GLN A 1 187 ? -18.818 2.890 29.427 1.00 97.19 187 GLN A N 1
ATOM 1471 C CA . GLN A 1 187 ? -18.247 3.031 30.770 1.00 97.19 187 GLN A CA 1
ATOM 1472 C C . GLN A 1 187 ? -19.110 3.922 31.673 1.00 97.19 187 GLN A C 1
ATOM 1474 O O . GLN A 1 187 ? -19.321 3.587 32.842 1.00 97.19 187 GLN A O 1
ATOM 1479 N N . ASN A 1 188 ? -19.647 5.019 31.136 1.00 97.56 188 ASN A N 1
ATOM 1480 C CA . ASN A 1 188 ? -20.568 5.887 31.861 1.00 97.56 188 ASN A CA 1
ATOM 1481 C C . ASN A 1 188 ? -21.865 5.147 32.231 1.00 97.56 188 ASN A C 1
ATOM 1483 O O . ASN A 1 188 ? -22.278 5.163 33.390 1.00 97.56 188 ASN A O 1
ATOM 1487 N N . GLN A 1 189 ? -22.461 4.414 31.286 1.00 97.31 189 GLN A N 1
ATOM 1488 C CA . GLN A 1 189 ? -23.661 3.607 31.539 1.00 97.31 189 GLN A CA 1
ATOM 1489 C C . GLN A 1 189 ? -23.428 2.534 32.611 1.00 97.31 189 GLN A C 1
ATOM 1491 O O . GLN A 1 189 ? -24.265 2.355 33.497 1.00 97.31 189 GLN A O 1
ATOM 1496 N N . ILE A 1 190 ? -22.272 1.859 32.586 1.00 96.12 190 ILE A N 1
ATOM 1497 C CA . ILE A 1 190 ? -21.880 0.899 33.628 1.00 96.12 190 ILE A CA 1
ATOM 1498 C C . ILE A 1 190 ? -21.802 1.584 34.998 1.00 96.12 190 ILE A C 1
ATOM 1500 O O . ILE A 1 190 ? -22.282 1.030 35.986 1.00 96.12 190 ILE A O 1
ATOM 1504 N N . SER A 1 191 ? -21.212 2.779 35.070 1.00 97.19 191 SER A N 1
ATOM 1505 C CA . SER A 1 191 ? -21.112 3.551 36.314 1.00 97.19 191 SER A CA 1
ATOM 1506 C C . SER A 1 191 ? -22.494 3.909 36.872 1.00 97.19 191 SER A C 1
ATOM 1508 O O . SER A 1 191 ? -22.778 3.650 38.042 1.00 97.19 191 SER A O 1
ATOM 1510 N N . LEU A 1 192 ? -23.394 4.408 36.017 1.00 97.31 192 LEU A N 1
ATOM 1511 C CA . LEU A 1 192 ? -24.774 4.725 36.396 1.00 97.31 192 LEU A CA 1
ATOM 1512 C C . LEU A 1 192 ? -25.512 3.493 36.933 1.00 97.31 192 LEU A C 1
ATOM 1514 O O . LEU A 1 192 ? -26.103 3.558 38.009 1.00 97.31 192 LEU A O 1
ATOM 1518 N N . LYS A 1 193 ? -25.411 2.345 36.251 1.00 97.12 193 LYS A N 1
ATOM 1519 C CA . LYS A 1 193 ? -26.055 1.100 36.700 1.00 97.12 193 LYS A CA 1
ATOM 1520 C C . LYS A 1 193 ? -25.490 0.554 38.007 1.00 97.12 193 LYS A C 1
ATOM 1522 O O . LYS A 1 193 ? -26.252 0.021 38.808 1.00 97.12 193 LYS A O 1
ATOM 1527 N N . LYS A 1 194 ? -24.191 0.721 38.268 1.00 96.00 194 LYS A N 1
ATOM 1528 C CA . LYS A 1 194 ? -23.605 0.382 39.575 1.00 96.00 194 LYS A CA 1
ATOM 1529 C C . LYS A 1 194 ? -24.162 1.256 40.698 1.00 96.00 194 LYS A C 1
ATOM 1531 O O . LYS A 1 194 ? -24.452 0.735 41.771 1.00 96.00 194 LYS A O 1
ATOM 1536 N N . ASN A 1 195 ? -24.341 2.552 40.449 1.00 95.75 195 ASN A N 1
ATOM 1537 C CA . ASN A 1 195 ? -24.926 3.465 41.433 1.00 95.75 195 ASN A CA 1
ATOM 1538 C C . ASN A 1 195 ? -26.404 3.145 41.697 1.00 95.75 195 ASN A C 1
ATOM 1540 O O . ASN A 1 195 ? -26.822 3.122 42.851 1.00 95.75 195 ASN A O 1
ATOM 1544 N N . GLU A 1 196 ? -27.178 2.850 40.646 1.00 95.31 196 GLU A N 1
ATOM 1545 C CA . GLU A 1 196 ? -28.569 2.394 40.779 1.00 95.31 196 GLU A CA 1
ATOM 1546 C C . GLU A 1 196 ? -28.663 1.105 41.606 1.00 95.31 196 GLU A C 1
ATOM 1548 O O . GLU A 1 196 ? -29.477 1.031 42.523 1.00 95.31 196 GLU A O 1
ATOM 1553 N N . LEU A 1 197 ? -27.800 0.118 41.328 1.00 93.69 197 LEU A N 1
ATOM 1554 C CA . LEU A 1 197 ? -27.749 -1.136 42.084 1.00 93.69 197 LEU A CA 1
ATOM 1555 C C . LEU A 1 197 ? -27.446 -0.885 43.565 1.00 93.69 197 LEU A C 1
ATOM 1557 O O . LEU A 1 197 ? -28.153 -1.390 44.430 1.00 93.69 197 LEU A O 1
ATOM 1561 N N . HIS A 1 198 ? -26.443 -0.057 43.860 1.00 93.81 198 HIS A N 1
ATOM 1562 C CA . HIS A 1 198 ? -26.091 0.262 45.240 1.00 93.81 198 HIS A CA 1
ATOM 1563 C C . HIS A 1 198 ? -27.234 0.971 45.981 1.00 93.81 198 HIS A C 1
ATOM 1565 O O . HIS A 1 198 ? -27.536 0.624 47.120 1.00 93.81 198 HIS A O 1
ATOM 1571 N N . SER A 1 199 ? -27.906 1.922 45.322 1.00 93.62 199 SER A N 1
ATOM 1572 C CA . SER A 1 199 ? -29.070 2.602 45.897 1.00 93.62 199 SER A CA 1
ATOM 1573 C C . SER A 1 199 ? -30.224 1.636 46.170 1.00 93.62 199 SER A C 1
ATOM 1575 O O . SER A 1 199 ? -30.916 1.779 47.180 1.00 93.62 199 SER A O 1
ATOM 1577 N N . LEU A 1 200 ? -30.445 0.664 45.282 1.00 92.94 200 LEU A N 1
ATOM 1578 C CA . LEU A 1 200 ? -31.476 -0.350 45.461 1.00 92.94 200 LEU A CA 1
ATOM 1579 C C . LEU A 1 200 ? -31.173 -1.232 46.677 1.00 92.94 200 LEU A C 1
ATOM 1581 O O . LEU A 1 200 ? -32.045 -1.396 47.526 1.00 92.94 200 LEU A O 1
ATOM 1585 N N . ASP A 1 201 ? -29.936 -1.718 46.802 1.00 91.75 201 ASP A N 1
ATOM 1586 C CA . ASP A 1 201 ? -29.505 -2.529 47.946 1.00 91.75 201 ASP A CA 1
ATOM 1587 C C . ASP A 1 201 ? -29.693 -1.777 49.272 1.00 91.75 201 ASP A C 1
ATOM 1589 O O . ASP A 1 201 ? -30.204 -2.341 50.242 1.00 91.75 201 ASP A O 1
ATOM 1593 N N . THR A 1 202 ? -29.352 -0.482 49.319 1.00 92.25 202 THR A N 1
ATOM 1594 C CA . THR A 1 202 ? -29.552 0.333 50.529 1.00 92.25 202 THR A CA 1
ATOM 1595 C C . THR A 1 202 ? -31.027 0.516 50.881 1.00 92.25 202 THR A C 1
ATOM 1597 O O . THR A 1 202 ? -31.389 0.422 52.054 1.00 92.25 202 THR A O 1
ATOM 1600 N N . ASN A 1 203 ? -31.889 0.734 49.882 1.00 91.19 203 ASN A N 1
ATOM 1601 C CA . ASN A 1 203 ? -33.322 0.926 50.106 1.00 91.19 203 ASN A CA 1
ATOM 1602 C C . ASN A 1 203 ? -33.978 -0.370 50.591 1.00 91.19 203 ASN A C 1
ATOM 1604 O O . ASN A 1 203 ? -34.676 -0.360 51.604 1.00 91.19 203 ASN A O 1
ATOM 1608 N N . ILE A 1 204 ? -33.686 -1.494 49.929 1.00 91.88 204 ILE A N 1
ATOM 1609 C CA . ILE A 1 204 ? -34.208 -2.808 50.320 1.00 91.88 204 ILE A CA 1
ATOM 1610 C C . ILE A 1 204 ? -33.739 -3.163 51.729 1.00 91.88 204 ILE A C 1
ATOM 1612 O O . ILE A 1 204 ? -34.551 -3.592 52.542 1.00 91.88 204 ILE A O 1
ATOM 1616 N N . SER A 1 205 ? -32.462 -2.942 52.059 1.00 91.69 205 SER A N 1
ATOM 1617 C CA . SER A 1 205 ? -31.950 -3.210 53.408 1.00 91.69 205 SER A CA 1
ATOM 1618 C C . SER A 1 205 ? -32.661 -2.379 54.482 1.00 91.69 205 SER A C 1
ATOM 1620 O O . SER A 1 205 ? -32.879 -2.881 55.586 1.00 91.69 205 SER A O 1
ATOM 1622 N N . SER A 1 206 ? -33.021 -1.127 54.182 1.00 92.75 206 SER A N 1
ATOM 1623 C CA . SER A 1 206 ? -33.776 -0.270 55.102 1.00 92.75 206 SER A CA 1
ATOM 1624 C C . SER A 1 206 ? -35.198 -0.790 55.312 1.00 92.75 206 SER A C 1
ATOM 1626 O O . SER A 1 206 ? -35.639 -0.932 56.451 1.00 92.75 206 SER A O 1
ATOM 1628 N N . GLU A 1 207 ? -35.904 -1.125 54.228 1.00 92.19 207 GLU A N 1
ATOM 1629 C CA . GLU A 1 207 ? -37.261 -1.683 54.294 1.00 92.19 207 GLU A CA 1
ATOM 1630 C C . GLU A 1 207 ? -37.293 -3.014 55.060 1.00 92.19 207 GLU A C 1
ATOM 1632 O O . GLU A 1 207 ? -38.168 -3.232 55.901 1.00 92.19 207 GLU A O 1
ATOM 1637 N N . LEU A 1 208 ? -36.307 -3.885 54.826 1.00 93.12 208 LEU A N 1
ATOM 1638 C CA . LEU A 1 208 ? -36.173 -5.161 55.531 1.00 93.12 208 LEU A CA 1
ATOM 1639 C C . LEU A 1 208 ? -35.952 -4.944 57.032 1.00 93.12 208 LEU A C 1
ATOM 1641 O O . LEU A 1 208 ? -36.648 -5.553 57.843 1.00 93.12 208 LEU A O 1
ATOM 1645 N N . SER A 1 209 ? -35.066 -4.013 57.406 1.00 95.06 209 SER A N 1
ATOM 1646 C CA . SER A 1 209 ? -34.832 -3.658 58.810 1.00 95.06 209 SER A CA 1
ATOM 1647 C C . SER A 1 209 ? -36.095 -3.127 59.493 1.00 95.06 209 SER A C 1
ATOM 1649 O O . SER A 1 209 ? -36.334 -3.437 60.662 1.00 95.06 209 SER A O 1
ATOM 1651 N N . GLU A 1 210 ? -36.910 -2.321 58.809 1.00 95.31 210 GLU A N 1
ATOM 1652 C CA . GLU A 1 210 ? -38.179 -1.841 59.369 1.00 95.31 210 GLU A CA 1
ATOM 1653 C C . GLU A 1 210 ? -39.175 -2.981 59.600 1.00 95.31 210 GLU A C 1
ATOM 1655 O O . GLU A 1 210 ? -39.880 -3.004 60.614 1.00 95.31 210 GLU A O 1
ATOM 1660 N N . ILE A 1 211 ? -39.254 -3.928 58.663 1.00 93.94 211 ILE A N 1
ATOM 1661 C CA . ILE A 1 211 ? -40.127 -5.099 58.783 1.00 93.94 211 ILE A CA 1
ATOM 1662 C C . ILE A 1 211 ? -39.666 -5.984 59.945 1.00 93.94 211 ILE A C 1
ATOM 1664 O O . ILE A 1 211 ? -40.488 -6.356 60.783 1.00 93.94 211 ILE A O 1
ATOM 1668 N N . GLU A 1 212 ? -38.368 -6.268 60.050 1.00 94.88 212 GLU A N 1
ATOM 1669 C CA . GLU A 1 212 ? -37.797 -7.051 61.151 1.00 94.88 212 GLU A CA 1
ATOM 1670 C C . GLU A 1 212 ? -38.077 -6.406 62.514 1.00 94.88 212 GLU A C 1
ATOM 1672 O O . GLU A 1 212 ? -38.509 -7.089 63.445 1.00 94.88 212 GLU A O 1
ATOM 1677 N N . GLN A 1 213 ? -37.931 -5.081 62.626 1.00 94.88 213 GLN A N 1
ATOM 1678 C CA . GLN A 1 213 ? -38.285 -4.353 63.847 1.00 94.88 213 GLN A CA 1
ATOM 1679 C C . GLN A 1 213 ? -39.772 -4.485 64.191 1.00 94.88 213 GLN A C 1
ATOM 1681 O O . GLN A 1 213 ? -40.114 -4.700 65.356 1.00 94.88 213 GLN A O 1
ATOM 1686 N N . LYS A 1 214 ? -40.669 -4.387 63.199 1.00 95.56 214 LYS A N 1
ATOM 1687 C CA . LYS A 1 214 ? -42.118 -4.556 63.408 1.00 95.56 214 LYS A CA 1
ATOM 1688 C C . LYS A 1 214 ? -42.465 -5.973 63.870 1.00 95.56 214 LYS A C 1
ATOM 1690 O O . LYS A 1 214 ? -43.291 -6.115 64.772 1.00 95.56 214 LYS A O 1
ATOM 1695 N N . ILE A 1 215 ? -41.825 -6.998 63.302 1.00 94.75 215 ILE A N 1
ATOM 1696 C CA . ILE A 1 215 ? -41.996 -8.399 63.720 1.00 94.75 215 ILE A CA 1
ATOM 1697 C C . ILE A 1 215 ? -41.524 -8.574 65.169 1.00 94.75 215 ILE A C 1
ATOM 1699 O O . ILE A 1 215 ? -42.306 -8.995 66.021 1.00 94.75 215 ILE A O 1
ATOM 1703 N N . ALA A 1 216 ? -40.296 -8.155 65.486 1.00 96.31 216 ALA A N 1
ATOM 1704 C CA . ALA A 1 216 ? -39.733 -8.283 66.830 1.00 96.31 216 ALA A CA 1
ATOM 1705 C C . ALA A 1 216 ? -40.552 -7.524 67.893 1.00 96.31 216 ALA A C 1
ATOM 1707 O O . ALA A 1 216 ? -40.765 -8.017 69.008 1.00 96.31 216 ALA A O 1
ATOM 1708 N N . ALA A 1 217 ? -41.049 -6.331 67.555 1.00 95.69 217 ALA A N 1
ATOM 1709 C CA . ALA A 1 217 ? -41.927 -5.556 68.424 1.00 95.69 217 ALA A CA 1
ATOM 1710 C C . ALA A 1 217 ? -43.266 -6.271 68.667 1.00 95.69 217 ALA A C 1
ATOM 1712 O O . ALA A 1 217 ? -43.743 -6.290 69.805 1.00 95.69 217 ALA A O 1
ATOM 1713 N N . ASN A 1 218 ? -43.852 -6.891 67.634 1.00 96.00 218 ASN A N 1
ATOM 1714 C CA . ASN A 1 218 ? -45.081 -7.675 67.758 1.00 96.00 218 ASN A CA 1
ATOM 1715 C C . ASN A 1 218 ? -44.891 -8.881 68.689 1.00 96.00 218 ASN A C 1
ATOM 1717 O O . ASN A 1 218 ? -45.665 -9.048 69.634 1.00 96.00 218 ASN A O 1
ATOM 1721 N N . ASP A 1 219 ? -43.824 -9.657 68.491 1.00 96.31 219 ASP A N 1
ATOM 1722 C CA . ASP A 1 219 ? -43.506 -10.825 69.320 1.00 96.31 219 ASP A CA 1
ATOM 1723 C C . ASP A 1 219 ? -43.262 -10.441 70.784 1.00 96.31 219 ASP A C 1
ATOM 1725 O O . ASP A 1 219 ? -43.746 -11.099 71.716 1.00 96.31 219 ASP A O 1
ATOM 1729 N N . THR A 1 220 ? -42.561 -9.325 70.997 1.00 96.62 220 THR A N 1
ATOM 1730 C CA . THR A 1 220 ? -42.326 -8.764 72.332 1.00 96.62 220 THR A CA 1
ATOM 1731 C C . THR A 1 220 ? -43.640 -8.334 72.987 1.00 96.62 220 THR A C 1
ATOM 1733 O O . THR A 1 220 ? -43.888 -8.656 74.150 1.00 96.62 220 THR A O 1
ATOM 1736 N N . ALA A 1 221 ? -44.506 -7.629 72.253 1.00 96.38 221 ALA A N 1
ATOM 1737 C CA . ALA A 1 221 ? -45.807 -7.189 72.751 1.00 96.38 221 ALA A CA 1
ATOM 1738 C C . ALA A 1 221 ? -46.711 -8.380 73.104 1.00 96.38 221 ALA A C 1
ATOM 1740 O O . ALA A 1 221 ? -47.291 -8.407 74.192 1.00 96.38 221 ALA A O 1
ATOM 1741 N N . ARG A 1 222 ? -46.770 -9.400 72.236 1.00 97.25 222 ARG A N 1
ATOM 1742 C CA . ARG A 1 222 ? -47.486 -10.658 72.488 1.00 97.25 222 ARG A CA 1
ATOM 1743 C C . ARG A 1 222 ? -46.995 -11.319 73.774 1.00 97.25 222 ARG A C 1
ATOM 1745 O O . ARG A 1 222 ? -47.814 -11.692 74.611 1.00 97.25 222 ARG A O 1
ATOM 1752 N N . SER A 1 223 ? -45.679 -11.445 73.937 1.00 96.75 223 SER A N 1
ATOM 1753 C CA . SER A 1 223 ? -45.072 -12.083 75.112 1.00 96.75 223 SER A CA 1
ATOM 1754 C C . SER A 1 223 ? -45.420 -11.339 76.402 1.00 96.75 223 SER A C 1
ATOM 1756 O O . SER A 1 223 ? -45.865 -11.968 77.359 1.00 96.75 223 SER A O 1
ATOM 1758 N N . LYS A 1 224 ? -45.336 -10.000 76.401 1.00 96.31 224 LYS A N 1
ATOM 1759 C CA . LYS A 1 224 ? -45.731 -9.161 77.548 1.00 96.31 224 LYS A CA 1
ATOM 1760 C C . LYS A 1 224 ? -47.204 -9.320 77.921 1.00 96.31 224 LYS A C 1
ATOM 1762 O O . LYS A 1 224 ? -47.541 -9.404 79.102 1.00 96.31 224 LYS A O 1
ATOM 1767 N N . ILE A 1 225 ? -48.097 -9.361 76.931 1.00 95.88 225 ILE A N 1
ATOM 1768 C CA . ILE A 1 225 ? -49.529 -9.562 77.185 1.00 95.88 225 ILE A CA 1
ATOM 1769 C C . ILE A 1 225 ? -49.796 -10.957 77.744 1.00 95.88 225 ILE A C 1
ATOM 1771 O O . ILE A 1 225 ? -50.537 -11.077 78.716 1.00 95.88 225 ILE A O 1
ATOM 1775 N N . LEU A 1 226 ? -49.168 -12.000 77.197 1.00 95.38 226 LEU A N 1
ATOM 1776 C CA . LEU A 1 226 ? -49.292 -13.354 77.736 1.00 95.38 226 LEU A CA 1
ATOM 1777 C C . LEU A 1 226 ? -48.778 -13.443 79.176 1.00 95.38 226 LEU A C 1
ATOM 1779 O O . LEU A 1 226 ? -49.461 -14.015 80.018 1.00 95.38 226 LEU A O 1
ATOM 1783 N N . GLU A 1 227 ? -47.631 -12.838 79.483 1.00 96.31 227 GLU A N 1
ATOM 1784 C CA . GLU A 1 227 ? -47.093 -12.764 80.846 1.00 96.31 227 GLU A CA 1
ATOM 1785 C C . GLU A 1 227 ? -48.061 -12.052 81.803 1.00 96.31 227 GLU A C 1
ATOM 1787 O O . GLU A 1 227 ? -48.335 -12.542 82.901 1.00 96.31 227 GLU A O 1
ATOM 1792 N N . THR A 1 228 ? -48.652 -10.938 81.360 1.00 95.69 228 THR A N 1
ATOM 1793 C CA . THR A 1 228 ? -49.656 -10.194 82.135 1.00 95.69 228 THR A CA 1
ATOM 1794 C C . THR A 1 228 ? -50.902 -11.048 82.383 1.00 95.69 228 THR A C 1
ATOM 1796 O O . THR A 1 228 ? -51.370 -11.137 83.516 1.00 95.69 228 THR A O 1
ATOM 1799 N N . ILE A 1 229 ? -51.414 -11.736 81.355 1.00 94.62 229 ILE A N 1
ATOM 1800 C CA . ILE A 1 229 ? -52.559 -12.653 81.475 1.00 94.62 229 ILE A CA 1
ATOM 1801 C C . ILE A 1 229 ? -52.239 -13.778 82.460 1.00 94.62 229 ILE A C 1
ATOM 1803 O O . ILE A 1 229 ? -53.029 -14.036 83.364 1.00 94.62 229 ILE A O 1
ATOM 1807 N N . VAL A 1 230 ? -51.083 -14.433 82.322 1.00 95.62 230 VAL A N 1
ATOM 1808 C CA . VAL A 1 230 ? -50.648 -15.508 83.225 1.00 95.62 230 VAL A CA 1
ATOM 1809 C C . VAL A 1 230 ? -50.546 -14.999 84.663 1.00 95.62 230 VAL A C 1
ATOM 1811 O O . VAL A 1 230 ? -51.010 -15.673 85.582 1.00 95.62 230 VAL A O 1
ATOM 1814 N N . THR A 1 231 ? -50.013 -13.793 84.863 1.00 95.50 231 THR A N 1
ATOM 1815 C CA . THR A 1 231 ? -49.933 -13.151 86.182 1.00 95.50 231 THR A CA 1
ATOM 1816 C C . THR A 1 231 ? -51.319 -12.942 86.790 1.00 95.50 231 THR A C 1
ATOM 1818 O O . THR A 1 231 ? -51.543 -13.325 87.937 1.00 95.50 231 THR A O 1
ATOM 1821 N N . VAL A 1 232 ? -52.275 -12.407 86.022 1.00 94.75 232 VAL A N 1
ATOM 1822 C CA . VAL A 1 232 ? -53.666 -12.221 86.473 1.00 94.75 232 VAL A CA 1
ATOM 1823 C C . VAL A 1 232 ? -54.332 -13.562 86.786 1.00 94.75 232 VAL A C 1
ATOM 1825 O O . VAL A 1 232 ? -54.946 -13.707 87.840 1.00 94.75 232 VAL A O 1
ATOM 1828 N N . VAL A 1 233 ? -54.172 -14.566 85.919 1.00 94.12 233 VAL A N 1
ATOM 1829 C CA . VAL A 1 233 ? -54.709 -15.921 86.129 1.00 94.12 233 VAL A CA 1
ATOM 1830 C C . VAL A 1 233 ? -54.164 -16.538 87.418 1.00 94.12 233 VAL A C 1
ATOM 1832 O O . VAL A 1 233 ? -54.928 -17.113 88.192 1.00 94.12 233 VAL A O 1
ATOM 1835 N N . ASN A 1 234 ? -52.863 -16.409 87.677 1.00 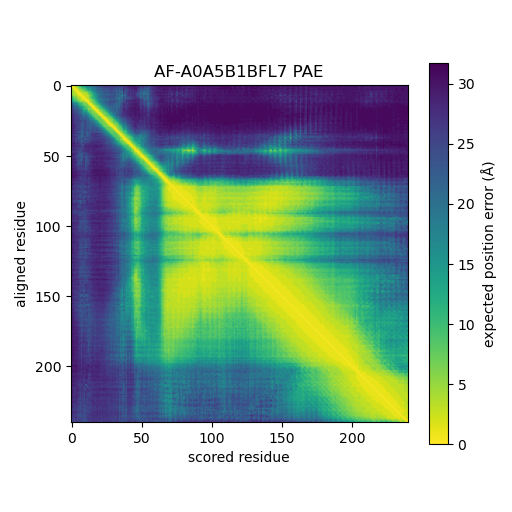92.81 234 ASN A N 1
ATOM 1836 C CA . ASN A 1 234 ? -52.250 -16.893 88.914 1.00 92.81 234 ASN A CA 1
ATOM 1837 C C . ASN A 1 234 ? -52.733 -16.102 90.137 1.00 92.81 234 ASN A C 1
ATOM 1839 O O . ASN A 1 234 ? -52.997 -16.693 91.181 1.00 92.81 234 ASN A O 1
ATOM 1843 N N . GLY A 1 235 ? -52.903 -14.784 90.003 1.00 91.88 235 GLY A N 1
ATOM 1844 C CA . GLY A 1 235 ? -53.475 -13.930 91.042 1.00 91.88 235 GLY A CA 1
ATOM 1845 C C . GLY A 1 235 ? -54.886 -14.363 91.439 1.00 91.88 235 GLY A C 1
ATOM 1846 O O . GLY A 1 235 ? -55.166 -14.469 92.629 1.00 91.88 235 GLY A O 1
ATOM 1847 N N . ILE A 1 236 ? -55.736 -14.692 90.460 1.00 90.88 236 ILE A N 1
ATOM 1848 C CA . ILE A 1 236 ? -57.079 -15.241 90.700 1.00 90.88 236 ILE A CA 1
ATOM 1849 C C . ILE A 1 236 ? -56.980 -16.573 91.448 1.00 90.88 236 ILE A C 1
ATOM 1851 O O . ILE A 1 236 ? -57.586 -16.713 92.499 1.00 90.88 236 ILE A O 1
ATOM 1855 N N . LYS A 1 237 ? -56.178 -17.525 90.954 1.00 90.62 237 LYS A N 1
ATOM 1856 C CA . LYS A 1 237 ? -56.052 -18.867 91.558 1.00 90.62 237 LYS A CA 1
ATOM 1857 C C . LYS A 1 237 ? -55.564 -18.868 93.009 1.00 90.62 237 LYS A C 1
ATOM 1859 O O . LYS A 1 237 ? -55.863 -19.807 93.734 1.00 90.62 237 LYS A O 1
ATOM 1864 N N . ASN A 1 238 ? -54.756 -17.883 93.395 1.00 91.00 238 ASN A N 1
ATOM 1865 C CA . ASN A 1 238 ? -54.099 -17.861 94.701 1.00 91.00 238 ASN A CA 1
ATOM 1866 C C . ASN A 1 238 ? -54.840 -17.021 95.754 1.00 91.00 238 ASN A C 1
ATOM 1868 O O . ASN A 1 238 ? -54.511 -17.138 96.931 1.00 91.00 238 ASN A O 1
ATOM 1872 N N . ASN A 1 239 ? -55.771 -16.146 95.354 1.00 83.00 239 ASN A N 1
ATOM 1873 C CA . ASN A 1 239 ? -56.405 -15.169 96.256 1.00 83.00 239 ASN A CA 1
ATOM 1874 C C . ASN A 1 239 ? -57.942 -15.243 96.300 1.00 83.00 239 ASN A C 1
ATOM 1876 O O . ASN A 1 239 ? -58.547 -14.540 97.109 1.00 83.00 239 ASN A O 1
ATOM 1880 N N . LEU A 1 240 ? -58.566 -16.045 95.436 1.00 71.00 240 LEU A N 1
ATOM 1881 C CA . LEU A 1 240 ? -59.999 -16.360 95.428 1.00 71.00 240 LEU A CA 1
ATOM 1882 C C . LEU A 1 240 ? -60.174 -17.862 95.653 1.00 71.00 240 LEU A C 1
ATOM 1884 O O . LEU A 1 240 ? -61.123 -18.221 96.381 1.00 71.00 240 LEU A O 1
#

pLDDT: mean 78.81, std 23.51, range [27.58, 98.38]

Mean predicted aligned error: 16.6 Å

Foldseek 3Di:
DDDDDDDPPVPDDPPPPDDDDDDDDDDDDDDDPPDPDDDDDDDPQLQDPDDDDDDDDDDDDDDDPDPDDDPVNVVSVVVSLVVSLVSPDDPALALSVLVVQCVVVVDPDPVSSVVSQVVSCVRPVPRDPVRRVVRVVVSVVSSVVVVVVVVVVVVVVVVVVVVVVVVVVVVVVVVVVVVVVVVVVVVVVVVVVVVVVVVVVVVVVVVVVVVVVVVVVVVVVVVVVVVVVVVVVVVVVPPD

Secondary structure (DSSP, 8-state):
---PPPPGGGSS------------------------PPP-------S---------PPPPP---SS----HHHHHHHHHHHHHHHHHTPPSSS-HHHHHHHHHHHT---HHHHHHHHHHHHHH-TT--HHHHHHHHHHHHHHHHHHHHHHHHHHHHHHHHHHHHHHHHHHHHHHHHHHHHHHHHHHHHHHHHHHHHHHHHHHHHHHHHHHHHHHHHHHHHHHHHHHHHHHHHHHHHHHH-